Protein AF-A0A1W0A6G2-F1 (afdb_monomer_lite)

Sequence (309 aa):
MGSAVSMLRADIQAHTAVANLYPLYIEPNLYAARYFLETCEDGEGIKPSERDNANVLDKLSQLKEYEVSTEVELLGENEHTIQTLLRVVATYRAMIPAPEFDTKKKYLARFRRPEPFPEYYEPVAEYDILRCQISVLRITLRCLRIITIIKDVKEYIYNQSDCIGIFNRIVDENPLDEFIRKDVKAIFKNLYAGDQSIKRMETASINVTVELMNDYEDSAPVQLAAIKRLHFLICEIEDLTHAQNEILTNEAIQSIGRALKRFPETYFDIYAHACRLFVVLISPNRLKNDDEMGVPHDGIDVAKEKTHD

pLDDT: mean 81.49, std 15.41, range [33.72, 96.0]

Structure (mmCIF, N/CA/C/O backbone):
data_AF-A0A1W0A6G2-F1
#
_entry.id   AF-A0A1W0A6G2-F1
#
loop_
_atom_site.group_PDB
_atom_site.id
_atom_site.type_symbol
_atom_site.label_atom_id
_atom_site.label_alt_id
_atom_site.label_comp_id
_atom_site.label_asym_id
_atom_site.label_entity_id
_atom_site.label_seq_id
_atom_site.pdbx_PDB_ins_code
_atom_site.Cartn_x
_atom_site.Cartn_y
_atom_site.Cartn_z
_atom_site.occupancy
_atom_site.B_iso_or_equiv
_atom_site.auth_seq_id
_atom_site.auth_comp_id
_atom_site.auth_asym_id
_atom_site.auth_atom_id
_atom_site.pdbx_PDB_model_num
ATOM 1 N N . MET A 1 1 ? -21.197 -5.390 28.884 1.00 48.97 1 MET A N 1
ATOM 2 C CA . MET A 1 1 ? -20.335 -5.274 27.687 1.00 48.97 1 MET A CA 1
ATOM 3 C C . MET A 1 1 ? -20.866 -4.280 26.646 1.00 48.97 1 MET A C 1
ATOM 5 O O . MET A 1 1 ? -20.050 -3.582 26.068 1.00 48.97 1 MET A O 1
ATOM 9 N N . GLY A 1 2 ? -22.186 -4.103 26.461 1.00 59.28 2 GLY A N 1
ATOM 10 C CA . GLY A 1 2 ? -22.731 -3.174 25.447 1.00 59.28 2 GLY A CA 1
ATOM 11 C C . GLY A 1 2 ? -22.426 -1.671 25.611 1.00 59.28 2 GLY A C 1
ATOM 12 O O . GLY A 1 2 ? -22.461 -0.950 24.621 1.00 59.28 2 GLY A O 1
ATOM 13 N N . SER A 1 3 ? -22.087 -1.175 26.811 1.00 76.81 3 SER A N 1
ATOM 14 C CA . SER A 1 3 ? -21.793 0.258 26.998 1.00 76.81 3 SER A CA 1
ATOM 15 C C . SER A 1 3 ? -20.403 0.668 26.500 1.00 76.81 3 SER A C 1
ATOM 17 O O . SER A 1 3 ? -20.272 1.741 25.926 1.00 76.81 3 SER A O 1
ATOM 19 N N . ALA A 1 4 ? -19.376 -0.171 26.677 1.00 82.94 4 ALA A N 1
ATOM 20 C CA . ALA A 1 4 ? -18.007 0.140 26.255 1.00 82.94 4 ALA A CA 1
ATOM 21 C C . ALA A 1 4 ? -17.880 0.188 24.726 1.00 82.94 4 ALA A C 1
ATOM 23 O O . ALA A 1 4 ? -17.375 1.166 24.186 1.00 82.94 4 ALA A O 1
ATOM 24 N N . VAL A 1 5 ? -18.446 -0.811 24.041 1.00 87.25 5 VAL A N 1
ATOM 25 C CA . VAL A 1 5 ? -18.521 -0.869 22.571 1.00 87.25 5 VAL A CA 1
ATOM 26 C C . VAL A 1 5 ? -19.299 0.323 22.009 1.00 87.25 5 VAL A C 1
ATOM 28 O O . VAL A 1 5 ? -18.854 0.969 21.065 1.00 87.25 5 VAL A O 1
ATOM 31 N N . SER A 1 6 ? -20.440 0.669 22.619 1.00 87.88 6 SER A N 1
ATOM 32 C CA . SER A 1 6 ? -21.230 1.826 22.186 1.00 87.88 6 SER A CA 1
ATOM 33 C C . SER A 1 6 ? -20.487 3.151 22.371 1.00 87.88 6 SER A C 1
ATOM 35 O O . SER A 1 6 ? -20.635 4.034 21.530 1.00 87.88 6 SER A O 1
ATOM 37 N N . MET A 1 7 ? -19.718 3.307 23.454 1.00 89.12 7 MET A N 1
ATOM 38 C CA . MET A 1 7 ? -18.895 4.500 23.670 1.00 89.12 7 MET A CA 1
ATOM 39 C C . MET A 1 7 ? -17.769 4.584 22.643 1.00 89.12 7 MET A C 1
ATOM 41 O O . MET A 1 7 ? -17.605 5.629 22.029 1.00 89.12 7 MET A O 1
ATOM 45 N N . LEU A 1 8 ? -17.060 3.479 22.399 1.00 90.44 8 LEU A N 1
ATOM 46 C CA . LEU A 1 8 ? -15.985 3.442 21.411 1.00 90.44 8 LEU A CA 1
ATOM 47 C C . LEU A 1 8 ? -16.498 3.790 20.008 1.00 90.44 8 LEU A C 1
ATOM 49 O O . LEU A 1 8 ? -15.918 4.635 19.334 1.00 90.44 8 LEU A O 1
ATOM 53 N N . ARG A 1 9 ? -17.639 3.227 19.593 1.00 92.56 9 ARG A N 1
ATOM 54 C CA . ARG A 1 9 ? -18.265 3.571 18.308 1.00 92.56 9 ARG A CA 1
ATOM 55 C C . ARG A 1 9 ? -18.614 5.062 18.219 1.00 92.56 9 ARG A C 1
ATOM 57 O O . ARG A 1 9 ? -18.371 5.677 17.183 1.00 92.56 9 ARG A O 1
ATOM 64 N N . ALA A 1 10 ? -19.149 5.648 19.291 1.00 90.88 10 ALA A N 1
ATOM 65 C CA . ALA A 1 10 ? -19.459 7.077 19.340 1.00 90.88 10 ALA A CA 1
ATOM 66 C C . ALA A 1 10 ? -18.193 7.948 19.254 1.00 90.88 10 ALA A C 1
ATOM 68 O O . ALA A 1 10 ? -18.179 8.941 18.527 1.00 90.88 10 ALA A O 1
ATOM 69 N N . ASP A 1 11 ? -17.118 7.558 19.939 1.00 90.88 11 ASP A N 1
ATOM 70 C CA . ASP A 1 11 ? -15.846 8.277 19.904 1.00 90.88 11 ASP A CA 1
ATOM 71 C C . ASP A 1 11 ? -15.186 8.178 18.509 1.00 90.88 11 ASP A C 1
ATOM 73 O O . ASP A 1 11 ? -14.705 9.189 17.990 1.00 90.88 11 ASP A O 1
ATOM 77 N N . ILE A 1 12 ? -15.231 7.012 17.845 1.00 93.00 12 ILE A N 1
ATOM 78 C CA . ILE A 1 12 ? -14.773 6.838 16.450 1.00 93.00 12 ILE A CA 1
ATOM 79 C C . ILE A 1 12 ? -15.558 7.759 15.509 1.00 93.00 12 ILE A C 1
ATOM 81 O O . ILE A 1 12 ? -14.969 8.465 14.682 1.00 93.00 12 ILE A O 1
ATOM 85 N N . GLN A 1 13 ? -16.888 7.780 15.635 1.00 93.19 13 GLN A N 1
ATOM 86 C CA . GLN A 1 13 ? -17.755 8.641 14.829 1.00 93.19 13 GLN A CA 1
ATOM 87 C C . GLN A 1 13 ? -17.440 10.124 15.044 1.00 93.19 13 GLN A C 1
ATOM 89 O O . GLN A 1 13 ? -17.360 10.871 14.070 1.00 93.19 13 GLN A O 1
ATOM 94 N N . ALA A 1 14 ? -17.199 10.547 16.286 1.00 90.81 14 ALA A N 1
ATOM 95 C CA . ALA A 1 14 ? -16.864 11.931 16.602 1.00 90.81 14 ALA A CA 1
ATOM 96 C C . ALA A 1 14 ? -15.531 12.364 15.965 1.00 90.81 14 ALA A C 1
ATOM 98 O O . ALA A 1 14 ? -15.476 13.408 15.316 1.00 90.81 14 ALA A O 1
ATOM 99 N N . HIS A 1 15 ? -14.472 11.554 16.085 1.00 91.56 15 HIS A N 1
ATOM 100 C CA . HIS A 1 15 ? -13.172 11.866 15.472 1.00 91.56 15 HIS A CA 1
ATOM 101 C C . HIS A 1 15 ? -13.261 11.904 13.944 1.00 91.56 15 HIS A C 1
ATOM 103 O O . HIS A 1 15 ? -12.695 12.788 13.302 1.00 91.56 15 HIS A O 1
ATOM 109 N N . THR A 1 16 ? -14.034 10.984 13.367 1.00 93.19 16 THR A N 1
ATOM 110 C CA . THR A 1 16 ? -14.299 10.946 11.925 1.00 93.19 16 THR A CA 1
ATOM 111 C C . THR A 1 16 ? -15.034 12.208 11.464 1.00 93.19 16 THR A C 1
ATOM 113 O O . THR A 1 16 ? -14.644 12.829 10.476 1.00 93.19 16 THR A O 1
ATOM 116 N N . ALA A 1 17 ? -16.065 12.634 12.199 1.00 91.94 17 ALA A N 1
ATOM 117 C CA . ALA A 1 17 ? -16.827 13.838 11.886 1.00 91.94 17 ALA A CA 1
ATOM 118 C C . ALA A 1 17 ? -15.953 15.101 11.929 1.00 91.94 17 ALA A C 1
ATOM 120 O O . ALA A 1 17 ? -16.024 15.922 11.017 1.00 91.94 17 ALA A O 1
ATOM 121 N N . VAL A 1 18 ? -15.091 15.231 12.941 1.00 87.81 18 VAL A N 1
ATOM 122 C CA . VAL A 1 18 ? -14.180 16.377 13.082 1.00 87.81 18 VAL A CA 1
ATOM 123 C C . VAL A 1 18 ? -13.162 16.429 11.938 1.00 87.81 18 VAL A C 1
ATOM 125 O O . VAL A 1 18 ? -13.005 17.477 11.314 1.00 87.81 18 VAL A O 1
ATOM 128 N N . ALA A 1 19 ? -12.531 15.305 11.587 1.00 90.25 19 ALA A N 1
ATOM 129 C CA . ALA A 1 19 ? -11.605 15.253 10.453 1.00 90.25 19 ALA A CA 1
ATOM 130 C C . ALA A 1 19 ? -12.297 15.566 9.112 1.00 90.25 19 ALA A C 1
ATOM 132 O O . ALA A 1 19 ? -11.713 16.216 8.246 1.00 90.25 19 ALA A O 1
ATOM 133 N N . ASN A 1 20 ? -13.548 15.129 8.939 1.00 90.75 20 ASN A N 1
ATOM 134 C CA . ASN A 1 20 ? -14.351 15.421 7.749 1.00 90.75 20 ASN A CA 1
ATOM 135 C C . ASN A 1 20 ? -14.785 16.885 7.655 1.00 90.75 20 ASN A C 1
ATOM 137 O O . ASN A 1 20 ? -14.871 17.412 6.549 1.00 90.75 20 ASN A O 1
ATOM 141 N N . LEU A 1 21 ? -15.051 17.536 8.789 1.00 89.88 21 LEU A N 1
ATOM 142 C CA . LEU A 1 21 ? -15.428 18.948 8.828 1.00 89.88 21 LEU A CA 1
ATOM 143 C C . LEU A 1 21 ? -14.242 19.865 8.491 1.00 89.88 21 LEU A C 1
ATOM 145 O O . LEU A 1 21 ? -14.432 20.922 7.892 1.00 89.88 21 LEU A O 1
ATOM 149 N N . TYR A 1 22 ? -13.020 19.436 8.821 1.00 87.31 22 TYR A N 1
ATOM 150 C CA . TYR A 1 22 ? -11.794 20.215 8.639 1.00 87.31 22 TYR A CA 1
ATOM 151 C C . TYR A 1 22 ? -10.734 19.465 7.809 1.00 87.31 22 TYR A C 1
ATOM 153 O O . TYR A 1 22 ? -9.619 19.226 8.280 1.00 87.31 22 TYR A O 1
ATOM 161 N N . PRO A 1 23 ? -11.028 19.115 6.543 1.00 86.06 23 PRO A N 1
ATOM 162 C CA . PRO A 1 23 ? -10.190 18.212 5.752 1.00 86.06 23 PRO A CA 1
ATOM 163 C C . PRO A 1 23 ? -8.838 18.812 5.338 1.00 86.06 23 PRO A C 1
ATOM 165 O O . PRO A 1 23 ? -7.946 18.065 4.947 1.00 86.06 23 PRO A O 1
ATOM 168 N N . LEU A 1 24 ? -8.685 20.139 5.411 1.00 84.62 24 LEU A N 1
ATOM 169 C CA . LEU A 1 24 ? -7.468 20.863 5.023 1.00 84.62 24 LEU A CA 1
ATOM 170 C C . LEU A 1 24 ? -6.562 21.224 6.211 1.00 84.62 24 LEU A C 1
ATOM 172 O O . LEU A 1 24 ? -5.438 21.673 6.000 1.00 84.62 24 LEU A O 1
ATOM 176 N N . TYR A 1 25 ? -7.032 21.039 7.446 1.00 83.56 25 TYR A N 1
ATOM 177 C CA . TYR A 1 25 ? -6.277 21.378 8.653 1.00 83.56 25 TYR A CA 1
ATOM 178 C C . TYR A 1 25 ? -5.478 20.172 9.144 1.00 83.56 25 TYR A C 1
ATOM 180 O O . TYR A 1 25 ? -5.970 19.044 9.133 1.00 83.56 25 TYR A O 1
ATOM 188 N N . ILE A 1 26 ? -4.241 20.392 9.585 1.00 84.62 26 ILE A N 1
ATOM 189 C CA . ILE A 1 26 ? -3.352 19.303 10.013 1.00 84.62 26 ILE A CA 1
ATOM 190 C C . ILE A 1 26 ? -3.791 18.755 11.367 1.00 84.62 26 ILE A C 1
ATOM 192 O O . ILE A 1 26 ? -3.782 17.543 11.562 1.00 84.62 26 ILE A O 1
ATOM 196 N N . GLU A 1 27 ? -4.212 19.624 12.282 1.00 84.69 27 GLU A N 1
ATOM 197 C CA . GLU A 1 27 ? -4.558 19.282 13.658 1.00 84.69 27 GLU A CA 1
ATOM 198 C C . GLU A 1 27 ? -5.700 18.257 13.694 1.00 84.69 27 GLU A C 1
ATOM 200 O O . GLU A 1 27 ? -5.478 17.159 14.205 1.00 84.69 27 GLU A O 1
ATOM 205 N N . PRO A 1 28 ? -6.884 18.508 13.099 1.00 85.75 28 PRO A N 1
ATOM 206 C CA . PRO A 1 28 ? -8.012 17.578 13.180 1.00 85.75 28 PRO A CA 1
ATOM 207 C C . PRO A 1 28 ? -7.685 16.204 12.585 1.00 85.75 28 PRO A C 1
ATOM 209 O O . PRO A 1 28 ? -8.058 15.175 13.150 1.00 85.75 28 PRO A O 1
ATOM 212 N N . ASN A 1 29 ? -6.932 16.180 11.480 1.00 88.75 29 ASN A N 1
ATOM 213 C CA . ASN A 1 29 ? -6.493 14.940 10.845 1.00 88.75 29 ASN A CA 1
ATOM 214 C C . ASN A 1 29 ? -5.434 14.206 11.686 1.00 88.75 29 ASN A C 1
ATOM 216 O O . ASN A 1 29 ? -5.501 12.984 11.798 1.00 88.75 29 ASN A O 1
ATOM 220 N N . LEU A 1 30 ? -4.507 14.922 12.332 1.00 85.94 30 LEU A N 1
ATOM 221 C CA . LEU A 1 30 ? -3.520 14.346 13.249 1.00 85.94 30 LEU A CA 1
ATOM 222 C C . LEU A 1 30 ? -4.174 13.720 14.476 1.00 85.94 30 LEU A C 1
ATOM 224 O O . LEU A 1 30 ? -3.856 12.581 14.818 1.00 85.94 30 LEU A O 1
ATOM 228 N N . TYR A 1 31 ? -5.104 14.429 15.115 1.00 84.00 31 TYR A N 1
ATOM 229 C CA . TYR A 1 31 ? -5.820 13.917 16.279 1.00 84.00 31 TYR A CA 1
ATOM 230 C C . TYR A 1 31 ? -6.674 12.696 15.931 1.00 84.00 31 TYR A C 1
ATOM 232 O O . TYR A 1 31 ? -6.618 11.697 16.648 1.00 84.00 31 TYR A O 1
ATOM 240 N N . ALA A 1 32 ? -7.403 12.733 14.811 1.00 89.88 32 ALA A N 1
ATOM 241 C CA . ALA A 1 32 ? -8.211 11.602 14.363 1.00 89.88 32 ALA A CA 1
ATOM 242 C C . ALA A 1 32 ? -7.351 10.386 13.985 1.00 89.88 32 ALA A C 1
ATOM 244 O O . ALA A 1 32 ? -7.563 9.303 14.527 1.00 89.88 32 ALA A O 1
ATOM 245 N N . ALA A 1 33 ? -6.342 10.557 13.121 1.00 90.56 33 ALA A N 1
ATOM 246 C CA . ALA A 1 33 ? -5.463 9.465 12.696 1.00 90.56 33 ALA A CA 1
ATOM 247 C C . ALA A 1 33 ? -4.757 8.808 13.888 1.00 90.56 33 ALA A C 1
ATOM 249 O O . ALA A 1 33 ? -4.674 7.583 13.968 1.00 90.56 33 ALA A O 1
ATOM 250 N N . ARG A 1 34 ? -4.298 9.618 14.849 1.00 86.62 34 ARG A N 1
ATOM 251 C CA . ARG A 1 34 ? -3.709 9.116 16.086 1.00 86.62 34 ARG A CA 1
ATOM 252 C C . ARG A 1 34 ? -4.715 8.316 16.904 1.00 86.62 34 ARG A C 1
ATOM 254 O O . ARG A 1 34 ? -4.380 7.221 17.335 1.00 86.62 34 ARG A O 1
ATOM 261 N N . TYR A 1 35 ? -5.911 8.855 17.135 1.00 90.00 35 TYR A N 1
ATOM 262 C CA . TYR A 1 35 ? -6.940 8.166 17.908 1.00 90.00 35 TYR A CA 1
ATOM 263 C C . TYR A 1 35 ? -7.275 6.798 17.298 1.00 90.00 35 TYR A C 1
ATOM 265 O O . TYR A 1 35 ? -7.346 5.803 18.021 1.00 90.00 35 TYR A O 1
ATOM 273 N N . PHE A 1 36 ? -7.415 6.730 15.970 1.00 93.38 36 PHE A N 1
ATOM 274 C CA . PHE A 1 36 ? -7.658 5.475 15.259 1.00 93.38 36 PHE A CA 1
ATOM 275 C C . PHE A 1 36 ? -6.492 4.498 15.420 1.00 93.38 36 PHE A C 1
ATOM 277 O O . PHE A 1 36 ? -6.715 3.354 15.805 1.00 93.38 36 PHE A O 1
ATOM 284 N N . LEU A 1 37 ? -5.249 4.950 15.220 1.00 90.94 37 LEU A N 1
ATOM 285 C CA . LEU A 1 37 ? -4.087 4.082 15.397 1.00 90.94 37 LEU A CA 1
ATOM 286 C C . LEU A 1 37 ? -3.950 3.583 16.841 1.00 90.94 37 LEU A C 1
ATOM 288 O O . LEU A 1 37 ? -3.719 2.400 17.043 1.00 90.94 37 LEU A O 1
ATOM 292 N N . GLU A 1 38 ? -4.108 4.452 17.840 1.00 88.38 38 GLU A N 1
ATOM 293 C CA . GLU A 1 38 ? -4.048 4.054 19.251 1.00 88.38 38 GLU A CA 1
ATOM 294 C C . GLU A 1 38 ? -5.140 3.048 19.604 1.00 88.38 38 GLU A C 1
ATOM 296 O O . GLU A 1 38 ? -4.896 2.136 20.382 1.00 88.38 38 GLU A O 1
ATOM 301 N N . THR A 1 39 ? -6.328 3.193 19.019 1.00 91.25 39 THR A N 1
ATOM 302 C CA . THR A 1 39 ? -7.421 2.230 19.184 1.00 91.25 39 THR A CA 1
ATOM 303 C C . THR A 1 39 ? -7.051 0.874 18.578 1.00 91.25 39 THR A C 1
ATOM 305 O O . THR A 1 39 ? -7.242 -0.145 19.236 1.00 91.25 39 THR A O 1
ATOM 308 N N . CYS A 1 40 ? -6.453 0.856 17.381 1.00 91.19 40 CYS A N 1
ATOM 309 C CA . CYS A 1 40 ? -5.933 -0.371 16.778 1.00 91.19 40 CYS A CA 1
ATOM 310 C C . CYS A 1 40 ? -4.830 -1.015 17.631 1.00 91.19 40 CYS A C 1
ATOM 312 O O . CYS A 1 40 ? -4.871 -2.205 17.914 1.00 91.19 40 CYS A O 1
ATOM 314 N N . GLU A 1 41 ? -3.829 -0.237 18.037 1.00 88.50 41 GLU A N 1
ATOM 315 C CA . GLU A 1 41 ? -2.685 -0.728 18.805 1.00 88.50 41 GLU A CA 1
ATOM 316 C C . GLU A 1 41 ? -3.089 -1.233 20.192 1.00 88.50 41 GLU A C 1
ATOM 318 O O . GLU A 1 41 ? -2.633 -2.302 20.589 1.00 88.50 41 GLU A O 1
ATOM 323 N N . ASP A 1 42 ? -3.956 -0.509 20.910 1.00 88.12 42 ASP A N 1
ATOM 324 C CA . ASP A 1 42 ? -4.486 -0.941 22.208 1.00 88.12 42 ASP A CA 1
ATOM 325 C C . ASP A 1 42 ? -5.249 -2.273 22.056 1.00 88.12 42 ASP A C 1
ATOM 327 O O . ASP A 1 42 ? -5.051 -3.179 22.869 1.00 88.12 42 ASP A O 1
ATOM 331 N N . GLY A 1 43 ? -6.078 -2.404 21.009 1.00 86.75 43 GLY A N 1
ATOM 332 C CA . GLY A 1 43 ? -6.832 -3.625 20.702 1.00 86.75 43 GLY A CA 1
ATOM 333 C C . GLY A 1 43 ? -5.9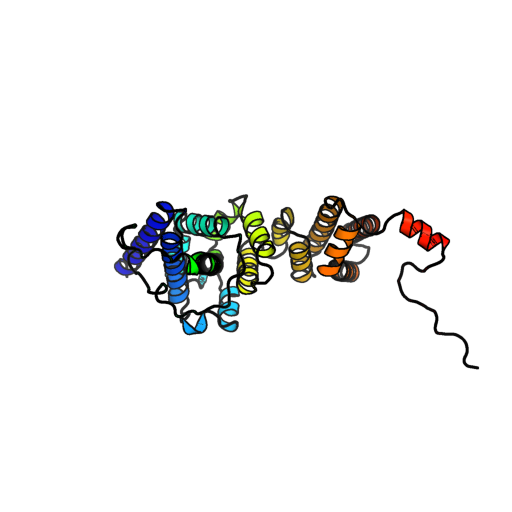33 -4.831 20.416 1.00 86.75 43 GLY A C 1
ATOM 334 O O . GLY A 1 43 ? -6.161 -5.919 20.942 1.00 86.75 43 GLY A O 1
ATOM 335 N N . GLU A 1 44 ? -4.844 -4.617 19.675 1.00 89.50 44 GLU A N 1
ATOM 336 C CA . GLU A 1 44 ? -3.840 -5.647 19.365 1.00 89.50 44 GLU A CA 1
ATOM 337 C C . GLU A 1 44 ? -2.777 -5.828 20.474 1.00 89.50 44 GLU A C 1
ATOM 339 O O . GLU A 1 44 ? -1.827 -6.602 20.329 1.00 89.50 44 GLU A O 1
ATOM 344 N N . GLY A 1 45 ? -2.911 -5.122 21.604 1.00 85.31 45 GLY A N 1
ATOM 345 C CA . GLY A 1 45 ? -2.015 -5.237 22.757 1.00 85.31 45 GLY A CA 1
ATOM 346 C C . GLY A 1 45 ? -0.612 -4.651 22.552 1.00 85.31 45 GLY A C 1
ATOM 347 O O . GLY A 1 45 ? 0.323 -5.037 23.260 1.00 85.31 45 GLY A O 1
ATOM 348 N N . ILE A 1 46 ? -0.450 -3.724 21.607 1.00 84.56 46 ILE A N 1
ATOM 349 C CA . ILE A 1 46 ? 0.816 -3.069 21.266 1.00 84.56 46 ILE A CA 1
ATOM 350 C C . ILE A 1 46 ? 1.061 -1.893 22.204 1.00 84.56 46 ILE A C 1
ATOM 352 O O . ILE A 1 46 ? 0.302 -0.925 22.249 1.00 84.56 46 ILE A O 1
ATOM 356 N N . LYS A 1 47 ? 2.175 -1.930 22.938 1.00 80.62 47 LYS A N 1
ATOM 357 C CA . LYS A 1 47 ? 2.532 -0.828 23.836 1.00 80.62 47 LYS A CA 1
ATOM 358 C C . LYS A 1 47 ? 3.183 0.326 23.067 1.00 80.62 47 LYS A C 1
ATOM 360 O O . LYS A 1 47 ? 3.893 0.091 22.091 1.00 80.62 47 LYS A O 1
ATOM 365 N N . PRO A 1 48 ? 3.103 1.573 23.572 1.00 74.56 48 PRO A N 1
ATOM 366 C CA . PRO A 1 48 ? 3.779 2.717 22.953 1.00 74.56 48 PRO A CA 1
ATOM 367 C C . PRO A 1 48 ? 5.289 2.530 22.736 1.00 74.56 48 PRO A C 1
ATOM 369 O O . PRO A 1 48 ? 5.836 3.033 21.761 1.00 74.56 48 PRO A O 1
ATOM 372 N N . SER A 1 49 ? 5.967 1.786 23.616 1.00 75.75 49 SER A N 1
ATOM 373 C CA . SER A 1 49 ? 7.397 1.460 23.495 1.00 75.75 49 SER A CA 1
ATOM 374 C C . SER A 1 49 ? 7.718 0.434 22.403 1.00 75.75 49 SER A C 1
ATOM 376 O O . SER A 1 49 ? 8.884 0.210 22.101 1.00 75.75 49 SER A O 1
ATOM 378 N N . GLU A 1 50 ? 6.704 -0.231 21.856 1.00 77.00 50 GLU A N 1
ATOM 379 C CA . GLU A 1 50 ? 6.827 -1.339 20.907 1.00 77.00 50 GLU A CA 1
ATOM 380 C C . GLU A 1 50 ? 6.425 -0.944 19.479 1.00 77.00 50 GLU A C 1
ATOM 382 O O . GLU A 1 50 ? 6.579 -1.746 18.563 1.00 77.00 50 GLU A O 1
ATOM 387 N N . ARG A 1 51 ? 5.965 0.297 19.272 1.00 72.62 51 ARG A N 1
ATOM 388 C CA . ARG A 1 51 ? 5.451 0.803 17.986 1.00 72.62 51 ARG A CA 1
ATOM 389 C C . ARG A 1 51 ? 6.443 0.699 16.830 1.00 72.62 51 ARG A C 1
ATOM 391 O O . ARG A 1 51 ? 6.050 0.384 15.713 1.00 72.62 51 ARG A O 1
ATOM 398 N N . ASP A 1 52 ? 7.725 0.906 17.118 1.00 69.75 52 ASP A N 1
ATOM 399 C CA . ASP A 1 52 ? 8.805 0.827 16.127 1.00 69.75 52 ASP A CA 1
ATOM 400 C C . ASP A 1 52 ? 9.568 -0.511 16.193 1.00 69.75 52 ASP A C 1
ATOM 402 O O . ASP A 1 52 ? 10.604 -0.688 15.552 1.00 69.75 52 ASP A O 1
ATOM 406 N N . ASN A 1 53 ? 9.081 -1.481 16.978 1.00 77.00 53 ASN A N 1
ATOM 407 C CA . ASN A 1 53 ? 9.725 -2.782 17.115 1.00 77.00 53 ASN A CA 1
ATOM 408 C C . ASN A 1 53 ? 9.416 -3.665 15.900 1.00 77.00 53 ASN A C 1
ATOM 410 O O . ASN A 1 53 ? 8.291 -4.140 15.742 1.00 77.00 53 ASN A O 1
ATOM 414 N N . ALA A 1 54 ? 10.436 -3.956 15.088 1.00 74.88 54 ALA A N 1
ATOM 415 C CA . ALA A 1 54 ? 10.312 -4.780 13.884 1.00 74.88 54 ALA A CA 1
ATOM 416 C C . ALA A 1 54 ? 9.583 -6.115 14.127 1.00 74.88 54 ALA A C 1
ATOM 418 O O . ALA A 1 54 ? 8.716 -6.482 13.341 1.00 74.88 54 ALA A O 1
ATOM 419 N N . ASN A 1 55 ? 9.835 -6.789 15.256 1.00 78.81 55 ASN A N 1
ATOM 420 C CA . ASN A 1 55 ? 9.187 -8.066 15.569 1.00 78.81 55 ASN 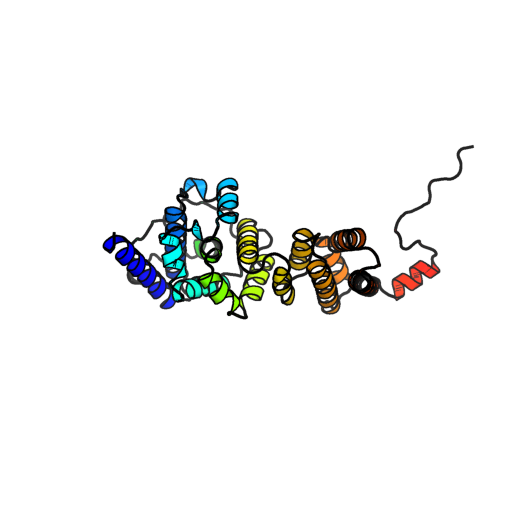A CA 1
ATOM 421 C C . ASN A 1 55 ? 7.677 -7.919 15.808 1.00 78.81 55 ASN A C 1
ATOM 423 O O . ASN A 1 55 ? 6.912 -8.831 15.505 1.00 78.81 55 ASN A O 1
ATOM 427 N N . VAL A 1 56 ? 7.237 -6.799 16.387 1.00 79.75 56 VAL A N 1
ATOM 428 C CA . VAL A 1 56 ? 5.808 -6.525 16.610 1.00 79.75 56 VAL A CA 1
ATOM 429 C C . VAL A 1 56 ? 5.131 -6.188 15.289 1.00 79.75 56 VAL A C 1
ATOM 431 O O . VAL A 1 56 ? 4.053 -6.702 14.998 1.00 79.75 56 VAL A O 1
ATOM 434 N N . LEU A 1 57 ? 5.802 -5.411 14.440 1.00 73.06 57 LEU A N 1
ATOM 435 C CA . LEU A 1 57 ? 5.302 -5.106 13.105 1.00 73.06 57 LEU A CA 1
ATOM 436 C C . LEU A 1 57 ? 5.210 -6.366 12.233 1.00 73.06 57 LEU A C 1
ATOM 438 O O . LEU A 1 57 ? 4.228 -6.546 11.518 1.00 73.06 57 LEU A O 1
ATOM 442 N N . ASP A 1 58 ? 6.178 -7.273 12.315 1.00 76.38 58 ASP A N 1
ATOM 443 C CA . ASP A 1 58 ? 6.129 -8.539 11.581 1.00 76.38 58 ASP A CA 1
ATOM 444 C C . ASP A 1 58 ? 4.979 -9.434 12.046 1.00 76.38 58 ASP A C 1
ATOM 446 O O . ASP A 1 58 ? 4.329 -10.064 11.212 1.00 76.38 58 ASP A O 1
ATOM 450 N N . LYS A 1 59 ? 4.657 -9.434 13.346 1.00 79.38 59 LYS A N 1
ATOM 451 C CA . LYS A 1 59 ? 3.462 -10.115 13.867 1.00 79.38 59 LYS A CA 1
ATOM 452 C C . LYS A 1 59 ? 2.173 -9.514 13.314 1.00 79.38 59 LYS A C 1
ATOM 454 O O . LYS A 1 59 ? 1.309 -10.269 12.882 1.00 79.38 59 LYS A O 1
ATOM 459 N N . LEU A 1 60 ? 2.066 -8.183 13.243 1.00 75.88 60 LEU A N 1
ATOM 460 C CA . LEU A 1 60 ? 0.914 -7.521 12.616 1.00 75.88 60 LEU A CA 1
ATOM 461 C C . LEU A 1 60 ? 0.718 -7.959 11.155 1.00 75.88 60 LEU A C 1
ATOM 463 O O . LEU A 1 60 ? -0.410 -8.103 10.706 1.00 75.88 60 LEU A O 1
ATOM 467 N N . SER A 1 61 ? 1.800 -8.212 10.409 1.00 70.88 61 SER A N 1
ATOM 468 C CA . SER A 1 61 ? 1.718 -8.727 9.027 1.00 70.88 61 SER A CA 1
ATOM 469 C C . SER A 1 61 ? 1.197 -10.161 8.915 1.00 70.88 61 SER A C 1
ATOM 471 O O . SER A 1 61 ? 0.947 -10.627 7.803 1.00 70.88 61 SER A O 1
ATOM 473 N N . GLN A 1 62 ? 1.150 -10.894 10.026 1.00 78.00 62 GLN A N 1
ATOM 474 C CA . GLN A 1 62 ? 0.753 -12.301 10.086 1.00 78.00 62 GLN A CA 1
ATOM 475 C C . GLN A 1 62 ? -0.642 -12.492 10.684 1.00 78.00 62 GLN A C 1
ATOM 477 O O . GLN A 1 62 ? -1.161 -13.607 10.617 1.00 78.00 62 GLN A O 1
ATOM 482 N N . LEU A 1 63 ? -1.232 -11.431 11.244 1.00 80.50 63 LEU A N 1
ATOM 483 C CA . LEU A 1 63 ? -2.580 -11.453 11.794 1.00 80.50 63 LEU A CA 1
ATOM 484 C C . LEU A 1 63 ? -3.581 -11.897 10.732 1.00 80.50 63 LEU A C 1
ATOM 486 O O . LEU A 1 63 ? -3.615 -11.381 9.609 1.00 80.50 63 LEU A O 1
ATOM 490 N N . LYS A 1 64 ? -4.411 -12.864 11.108 1.00 82.75 64 LYS A N 1
ATOM 491 C CA . LYS A 1 64 ? -5.529 -13.310 10.283 1.00 82.75 64 LYS A CA 1
ATOM 492 C C . LYS A 1 64 ? -6.790 -12.565 10.677 1.00 82.75 64 LYS A C 1
ATOM 494 O O . LYS A 1 64 ? -6.932 -12.091 11.793 1.00 82.75 64 LYS A O 1
ATOM 499 N N . GLU A 1 65 ? -7.742 -12.527 9.757 1.00 81.19 65 GLU A N 1
ATOM 500 C CA . GLU A 1 65 ? -8.993 -11.788 9.931 1.00 81.19 65 GLU A CA 1
ATOM 501 C C . GLU A 1 65 ? -9.772 -12.162 11.200 1.00 81.19 65 GLU A C 1
ATOM 503 O O . GLU A 1 65 ? -10.266 -11.280 11.884 1.00 81.19 65 GLU A O 1
ATOM 508 N N . TYR A 1 66 ? -9.821 -13.445 11.569 1.00 83.19 66 TYR A N 1
ATOM 509 C CA . TYR A 1 66 ? -10.527 -13.903 12.775 1.00 83.19 66 TYR A CA 1
ATOM 510 C C . TYR A 1 66 ? -9.772 -13.626 14.091 1.00 83.19 66 TYR A C 1
ATOM 512 O O . TYR A 1 66 ? -10.265 -13.974 15.162 1.00 83.19 66 TYR A O 1
ATOM 520 N N . GLU A 1 67 ? -8.552 -13.089 14.015 1.00 85.62 67 GLU A N 1
ATOM 521 C CA . GLU A 1 67 ? -7.685 -12.783 15.164 1.00 85.62 67 GLU A CA 1
ATOM 522 C C . GLU A 1 67 ? -7.712 -11.289 15.509 1.00 85.62 67 GLU A C 1
ATOM 524 O O . GLU A 1 67 ? -7.098 -10.886 16.493 1.00 85.62 67 GLU A O 1
ATOM 529 N N . VAL A 1 68 ? -8.421 -10.487 14.709 1.00 89.69 68 VAL A N 1
ATOM 530 C CA . VAL A 1 68 ? -8.517 -9.036 14.855 1.00 89.69 68 VAL A CA 1
ATOM 531 C C . VAL A 1 68 ? -9.380 -8.681 16.068 1.00 89.69 68 VAL A C 1
ATOM 533 O O . VAL A 1 68 ? -10.440 -9.263 16.298 1.00 89.69 68 VAL A O 1
ATOM 536 N N . SER A 1 69 ? -8.919 -7.719 16.864 1.00 92.88 69 SER A N 1
ATOM 537 C CA . SER A 1 69 ? -9.647 -7.216 18.032 1.00 92.88 69 SER A CA 1
ATOM 538 C C . SER A 1 69 ? -10.938 -6.470 17.663 1.00 92.88 69 SER A C 1
ATOM 540 O O . SER A 1 69 ? -11.056 -5.858 16.600 1.00 92.88 69 SER A O 1
ATOM 542 N N . THR A 1 70 ? -11.905 -6.446 18.588 1.00 92.88 70 THR A N 1
ATOM 543 C CA . THR A 1 70 ? -13.169 -5.706 18.416 1.00 92.88 70 THR A CA 1
ATOM 544 C C . THR A 1 70 ? -12.933 -4.212 18.171 1.00 92.88 70 THR A C 1
ATOM 546 O O . THR A 1 70 ? -13.682 -3.574 17.438 1.00 92.88 70 THR A O 1
ATOM 549 N N . GLU A 1 71 ? -11.893 -3.629 18.762 1.00 94.06 71 GLU A N 1
ATOM 550 C CA . GLU A 1 71 ? -11.481 -2.244 18.542 1.00 94.06 71 GLU A CA 1
ATOM 551 C C . GLU A 1 71 ? -11.158 -1.961 17.067 1.00 94.06 71 GLU A C 1
ATOM 553 O O . GLU A 1 71 ? -11.617 -0.959 16.511 1.00 94.06 71 GLU A O 1
ATOM 558 N N . VAL A 1 72 ? -10.399 -2.855 16.430 1.00 93.81 72 VAL A N 1
ATOM 559 C CA . VAL A 1 72 ? -10.029 -2.754 15.014 1.00 93.81 72 VAL A CA 1
ATOM 560 C C . VAL A 1 72 ? -11.239 -3.038 14.118 1.00 93.81 72 VAL A C 1
ATOM 562 O O . VAL A 1 72 ? -11.446 -2.314 13.142 1.00 93.81 72 VAL A O 1
ATOM 565 N N . GLU A 1 73 ? -12.075 -4.023 14.466 1.00 94.19 73 GLU A N 1
ATOM 566 C CA . GLU A 1 73 ? -13.334 -4.304 13.758 1.00 94.19 73 GLU A CA 1
ATOM 567 C C . GLU A 1 73 ? -14.244 -3.070 13.724 1.00 94.19 73 GLU A C 1
ATOM 569 O O . GLU A 1 73 ? -14.685 -2.657 12.654 1.00 94.19 73 GLU A O 1
ATOM 574 N N . LEU A 1 74 ? -14.455 -2.406 14.865 1.00 94.62 74 LEU A N 1
ATOM 575 C CA . LEU A 1 74 ? -15.299 -1.208 14.959 1.00 94.62 74 LEU A CA 1
ATOM 576 C C . LEU A 1 74 ? -14.776 -0.027 14.128 1.00 94.62 74 LEU A C 1
ATOM 578 O O . LEU A 1 74 ? -15.574 0.792 13.665 1.00 94.62 74 LEU A O 1
ATOM 582 N N . LEU A 1 75 ? -13.456 0.086 13.943 1.00 94.12 75 LEU A N 1
ATOM 583 C CA . LEU A 1 75 ? -12.871 1.064 13.021 1.00 94.12 75 LEU A CA 1
ATOM 584 C C . LEU A 1 75 ? -13.131 0.682 11.561 1.00 94.12 75 LEU A C 1
ATOM 586 O O . LEU A 1 75 ? -13.467 1.555 10.760 1.00 94.12 75 LEU A O 1
ATOM 590 N N . GLY A 1 76 ? -12.994 -0.602 11.224 1.00 92.56 76 GLY A N 1
ATOM 591 C CA . GLY A 1 76 ? -13.257 -1.129 9.884 1.00 92.56 76 GLY A CA 1
ATOM 592 C C . GLY A 1 76 ? -14.734 -1.085 9.476 1.00 92.56 76 GLY A C 1
ATOM 593 O O . GLY A 1 76 ? -15.025 -0.874 8.304 1.00 92.56 76 GLY A O 1
ATOM 594 N N . GLU A 1 77 ? -15.665 -1.203 10.427 1.00 93.12 77 GLU A N 1
ATOM 595 C CA . GLU A 1 77 ? -17.114 -1.073 10.197 1.00 93.12 77 GLU A CA 1
ATOM 596 C C . GLU A 1 77 ? -17.530 0.340 9.746 1.00 93.12 77 GLU A C 1
ATOM 598 O O . GLU A 1 77 ? -18.593 0.525 9.151 1.00 93.12 77 GLU A O 1
ATOM 603 N N . ASN A 1 78 ? -16.732 1.365 10.057 1.00 93.25 78 ASN A N 1
ATOM 604 C CA . ASN A 1 78 ? -17.069 2.749 9.754 1.00 93.25 78 ASN A CA 1
ATOM 605 C C . ASN A 1 78 ? -16.440 3.195 8.425 1.00 93.25 78 ASN A C 1
ATOM 607 O O . ASN A 1 78 ? -15.303 3.668 8.380 1.00 93.25 78 ASN A O 1
ATOM 611 N N . GLU A 1 79 ? -17.211 3.130 7.337 1.00 93.81 79 GLU A N 1
ATOM 612 C CA . GLU A 1 79 ? -16.754 3.547 6.001 1.00 93.81 79 GLU A CA 1
ATOM 613 C C . GLU A 1 79 ? -16.197 4.979 5.970 1.00 93.81 79 GLU A C 1
ATOM 615 O O . GLU A 1 79 ? -15.208 5.253 5.286 1.00 93.81 79 GLU A O 1
ATOM 620 N N . HIS A 1 80 ? -16.772 5.906 6.744 1.00 94.50 80 HIS A N 1
ATOM 621 C CA . HIS A 1 80 ? -16.279 7.283 6.808 1.00 94.50 80 HIS A CA 1
ATOM 622 C C . HIS A 1 80 ? -14.897 7.383 7.461 1.00 94.50 80 HIS A C 1
ATOM 624 O O . HIS A 1 80 ? -14.126 8.288 7.126 1.00 94.50 80 HIS A O 1
ATOM 630 N N . THR A 1 81 ? -14.560 6.465 8.370 1.00 95.00 81 THR A N 1
ATOM 631 C CA . THR A 1 81 ? -13.209 6.342 8.923 1.00 95.00 81 THR A CA 1
ATOM 632 C C . THR A 1 81 ? -12.239 5.908 7.825 1.00 95.00 81 THR A C 1
ATOM 634 O O . THR A 1 81 ? -11.217 6.567 7.635 1.00 95.00 81 THR A O 1
ATOM 637 N N . ILE A 1 82 ? -12.589 4.897 7.022 1.00 95.19 82 ILE A N 1
ATOM 638 C CA . ILE A 1 82 ? -11.764 4.452 5.884 1.00 95.19 82 ILE A CA 1
ATOM 639 C C . ILE A 1 82 ? -11.572 5.597 4.877 1.00 95.19 82 ILE A C 1
ATOM 641 O O . ILE A 1 82 ? -10.443 5.903 4.496 1.00 95.19 82 ILE A O 1
ATOM 645 N N . GLN A 1 83 ? -12.650 6.291 4.498 1.00 94.00 83 GLN A N 1
ATOM 646 C CA . GLN A 1 83 ? -12.601 7.460 3.609 1.00 94.00 83 GLN A CA 1
ATOM 647 C C . GLN A 1 83 ? -11.699 8.568 4.160 1.00 94.00 83 GLN A C 1
ATOM 649 O O . GLN A 1 83 ? -10.919 9.160 3.414 1.00 94.00 83 GLN A O 1
ATOM 654 N N . THR A 1 84 ? -11.784 8.838 5.466 1.00 94.25 84 THR A N 1
ATOM 655 C CA . THR A 1 84 ? -10.930 9.819 6.146 1.00 94.25 84 THR A CA 1
ATOM 656 C C . THR A 1 84 ? -9.464 9.431 6.025 1.00 94.25 84 THR A C 1
ATOM 658 O O . THR A 1 84 ? -8.661 10.252 5.592 1.00 94.25 84 THR A O 1
ATOM 661 N N . LEU A 1 85 ? -9.114 8.180 6.340 1.00 95.00 85 LEU A N 1
ATOM 662 C CA . LEU A 1 85 ? -7.738 7.691 6.253 1.00 95.00 85 LEU A CA 1
ATOM 663 C C . LEU A 1 85 ? -7.205 7.778 4.813 1.00 95.00 85 LEU A C 1
ATOM 665 O O . LEU A 1 85 ? -6.118 8.305 4.591 1.00 95.00 85 LEU A O 1
ATOM 669 N N . LEU A 1 86 ? -7.984 7.338 3.820 1.00 94.00 86 LEU A N 1
ATOM 670 C CA . LEU A 1 86 ? -7.595 7.417 2.407 1.00 94.00 86 LEU A CA 1
ATOM 671 C C . LEU A 1 86 ? -7.418 8.864 1.928 1.00 94.00 86 LEU A C 1
ATOM 673 O O . LEU A 1 86 ? -6.454 9.165 1.222 1.00 94.00 86 LEU A O 1
ATOM 677 N N . ARG A 1 87 ? -8.306 9.780 2.339 1.00 92.50 87 ARG A N 1
ATOM 678 C CA . ARG A 1 87 ? -8.165 11.213 2.048 1.00 92.50 87 ARG A CA 1
ATOM 679 C C . ARG A 1 87 ? -6.879 11.761 2.653 1.00 92.50 87 ARG A C 1
ATOM 681 O O . ARG A 1 87 ? -6.135 12.444 1.964 1.00 92.50 87 ARG A O 1
ATOM 688 N N . VAL A 1 88 ? -6.617 11.468 3.923 1.00 91.69 88 VAL A N 1
ATOM 689 C CA . VAL A 1 88 ? -5.427 11.937 4.643 1.00 91.69 88 VAL A CA 1
ATOM 690 C C . VAL A 1 88 ? -4.149 11.466 3.946 1.00 91.69 88 VAL A C 1
ATOM 692 O O . VAL A 1 88 ? -3.262 12.275 3.683 1.00 91.69 88 VAL A O 1
ATOM 695 N N . VAL A 1 89 ? -4.098 10.190 3.559 1.00 92.25 89 VAL A N 1
ATOM 696 C CA . VAL A 1 89 ? -3.027 9.617 2.731 1.00 92.25 89 VAL A CA 1
ATOM 697 C C . VAL A 1 89 ? -2.852 10.403 1.428 1.00 92.25 89 VAL A C 1
ATOM 699 O O . VAL A 1 89 ? -1.736 10.777 1.082 1.00 92.25 89 VAL A O 1
ATOM 702 N N . ALA A 1 90 ? -3.942 10.704 0.719 1.00 89.81 90 ALA A N 1
ATOM 703 C CA . ALA A 1 90 ?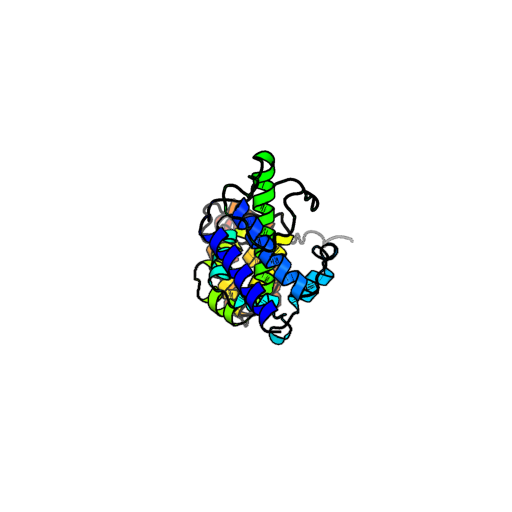 -3.887 11.441 -0.540 1.00 89.81 90 ALA A CA 1
ATOM 704 C C . ALA A 1 90 ? -3.458 12.912 -0.380 1.00 89.81 90 ALA A C 1
ATOM 706 O O . ALA A 1 90 ? -2.802 13.437 -1.282 1.00 89.81 90 ALA A O 1
ATOM 707 N N . THR A 1 91 ? -3.826 13.560 0.731 1.00 88.38 91 THR A N 1
ATOM 708 C CA . THR A 1 91 ? -3.525 14.968 1.041 1.00 88.38 91 THR A CA 1
ATOM 709 C C . THR A 1 91 ? -2.068 15.167 1.449 1.00 88.38 91 THR A C 1
ATOM 711 O O . THR A 1 91 ? -1.430 16.104 0.979 1.00 88.38 91 THR A O 1
ATOM 714 N N . TYR A 1 92 ? -1.531 14.293 2.305 1.00 85.56 92 TYR A N 1
ATOM 715 C CA . TYR A 1 92 ? -0.189 14.448 2.881 1.00 85.56 92 TYR A CA 1
ATOM 716 C C . TYR A 1 92 ? 0.876 13.580 2.199 1.00 85.56 92 TYR A C 1
ATOM 718 O O . TYR A 1 92 ? 1.947 13.385 2.764 1.00 85.56 92 TYR A O 1
ATOM 726 N N . ARG A 1 93 ? 0.594 13.056 0.994 1.00 76.19 93 ARG A N 1
ATOM 727 C CA . ARG A 1 93 ? 1.491 12.152 0.249 1.00 76.19 93 ARG A CA 1
ATOM 728 C C . ARG A 1 93 ? 2.866 12.741 -0.074 1.00 76.19 93 ARG A C 1
ATOM 730 O O . ARG A 1 93 ? 3.860 12.023 0.005 1.00 76.19 93 ARG A O 1
ATOM 737 N N . ALA A 1 94 ? 2.902 14.032 -0.399 1.00 68.25 94 ALA A N 1
ATOM 738 C CA . ALA A 1 94 ? 4.112 14.723 -0.805 1.00 68.25 94 ALA A CA 1
ATOM 739 C C . ALA A 1 94 ? 4.798 15.296 0.434 1.00 68.25 94 ALA A C 1
ATOM 741 O O . ALA A 1 94 ? 4.208 16.114 1.146 1.00 68.25 94 ALA A O 1
ATOM 742 N N . MET A 1 95 ? 6.044 14.889 0.679 1.00 60.56 95 MET A N 1
ATOM 743 C CA . MET A 1 95 ? 6.835 15.392 1.799 1.00 60.56 95 MET A CA 1
ATOM 744 C C . MET A 1 95 ? 8.003 16.251 1.317 1.00 60.56 95 MET A C 1
ATOM 746 O O . MET A 1 95 ? 8.648 15.968 0.310 1.00 60.56 95 MET A O 1
ATOM 750 N N . ILE A 1 96 ? 8.314 17.287 2.096 1.00 54.44 96 ILE A N 1
ATOM 751 C CA . ILE A 1 96 ? 9.656 17.872 2.134 1.00 54.44 96 ILE A CA 1
ATOM 752 C C . ILE A 1 96 ? 10.394 17.141 3.268 1.00 54.44 96 ILE A C 1
ATOM 754 O O . ILE A 1 96 ? 9.823 17.043 4.359 1.00 54.44 96 ILE A O 1
ATOM 758 N N . PRO A 1 97 ? 11.617 16.613 3.058 1.00 47.31 97 PRO A N 1
ATOM 759 C CA . PRO A 1 97 ? 12.342 15.866 4.084 1.00 47.31 97 PRO A CA 1
ATOM 760 C C . PRO A 1 97 ? 12.442 16.660 5.394 1.00 47.31 97 PRO A C 1
ATOM 762 O O . PRO A 1 97 ? 12.985 17.766 5.412 1.00 47.31 97 PRO A O 1
ATOM 765 N N . ALA A 1 98 ? 11.920 16.105 6.490 1.00 41.97 98 ALA A N 1
ATOM 766 C CA . ALA A 1 98 ? 12.039 16.681 7.828 1.00 41.97 98 ALA A CA 1
ATOM 767 C C . ALA A 1 98 ? 13.073 15.891 8.658 1.00 41.97 98 ALA A C 1
ATOM 769 O O . ALA A 1 98 ? 13.185 14.676 8.473 1.00 41.97 98 ALA A O 1
ATOM 770 N N . PRO A 1 99 ? 13.824 16.543 9.570 1.00 42.72 99 PRO A N 1
ATOM 771 C CA . PRO A 1 99 ? 14.799 15.872 10.430 1.00 42.72 99 PRO A CA 1
ATOM 772 C C . PRO A 1 99 ? 14.187 14.752 11.283 1.00 42.72 99 PRO A C 1
ATOM 774 O O . PRO A 1 99 ? 12.997 14.777 11.603 1.00 42.72 99 PRO A O 1
ATOM 777 N N . GLU A 1 100 ? 15.041 13.797 11.664 1.00 43.44 100 GLU A N 1
ATOM 778 C CA . GLU A 1 100 ? 14.703 12.585 12.415 1.00 43.44 100 GLU A CA 1
ATOM 779 C C . GLU A 1 100 ? 13.842 12.825 13.669 1.00 43.44 100 GLU A C 1
ATOM 781 O O . GLU A 1 100 ? 13.871 13.863 14.332 1.00 43.44 100 GLU A O 1
ATOM 786 N N . PHE A 1 101 ? 13.036 11.808 13.961 1.00 46.66 101 PHE A N 1
ATOM 787 C CA . PHE A 1 101 ? 11.898 11.816 14.869 1.00 46.66 101 PHE A CA 1
ATOM 788 C C . PHE A 1 101 ? 12.277 12.020 16.344 1.00 46.66 101 PHE A C 1
ATOM 790 O O . PHE A 1 101 ? 13.127 11.320 16.885 1.00 46.66 101 PHE A O 1
ATOM 797 N N . ASP A 1 102 ? 11.532 12.890 17.034 1.00 41.28 102 ASP A N 1
ATOM 798 C CA . ASP A 1 102 ? 11.369 12.803 18.489 1.00 41.28 102 ASP A CA 1
ATOM 799 C C . ASP A 1 102 ? 9.895 12.498 18.808 1.00 41.28 102 ASP A C 1
ATOM 801 O O . ASP A 1 102 ? 9.011 13.351 18.678 1.00 41.28 102 ASP A O 1
ATOM 805 N N . THR A 1 103 ? 9.630 11.263 19.227 1.00 43.47 103 THR A N 1
ATOM 806 C CA . THR A 1 103 ? 8.344 10.729 19.713 1.00 43.47 103 THR A CA 1
ATOM 807 C C . THR A 1 103 ? 7.749 11.482 20.905 1.00 43.47 103 THR A C 1
ATOM 809 O O . THR A 1 103 ? 6.656 11.133 21.346 1.00 43.47 103 THR A O 1
ATOM 812 N N . LYS A 1 104 ? 8.455 12.452 21.501 1.00 42.25 104 LYS A N 1
ATOM 813 C CA . LYS A 1 104 ? 8.140 12.957 22.849 1.00 42.25 104 LYS A CA 1
ATOM 814 C C . LYS A 1 104 ? 7.497 14.342 22.909 1.00 42.25 104 LYS A C 1
ATOM 816 O O . LYS A 1 104 ? 7.199 14.812 24.008 1.00 42.25 104 LYS A O 1
ATOM 821 N N . LYS A 1 105 ? 7.270 15.028 21.781 1.00 46.09 105 LYS A N 1
ATOM 822 C CA . LYS A 1 105 ? 6.632 16.359 21.824 1.00 46.09 105 LYS A CA 1
ATOM 823 C C . LYS A 1 105 ? 5.153 16.276 22.241 1.00 46.09 105 LYS A C 1
ATOM 825 O O . LYS A 1 105 ? 4.417 15.377 21.853 1.00 46.09 105 LYS A O 1
ATOM 830 N N . LYS A 1 106 ? 4.735 17.283 23.011 1.00 45.34 106 LYS A N 1
ATOM 831 C CA . LYS A 1 106 ? 3.452 17.460 23.720 1.00 45.34 106 LYS A CA 1
ATOM 832 C C . LYS A 1 106 ? 2.179 17.344 22.858 1.00 45.34 106 LYS A C 1
ATOM 834 O O . LYS A 1 106 ? 1.122 17.054 23.405 1.00 45.34 106 LYS A O 1
ATOM 839 N N . TYR A 1 107 ? 2.288 17.459 21.532 1.00 46.81 107 TYR A N 1
ATOM 840 C CA . TYR A 1 107 ? 1.198 17.247 20.557 1.00 46.81 107 TYR A CA 1
ATOM 841 C C . TYR A 1 107 ? 0.705 15.791 20.473 1.00 46.81 107 TYR A C 1
ATOM 843 O O . TYR A 1 107 ? -0.089 15.435 19.608 1.00 46.81 107 TYR A O 1
ATOM 851 N N . LEU A 1 108 ? 1.222 14.928 21.351 1.00 49.06 108 LEU A N 1
ATOM 852 C CA . LEU A 1 108 ? 1.028 13.493 21.336 1.00 49.06 108 LEU A CA 1
ATOM 853 C C . LEU A 1 108 ? 0.241 12.975 22.560 1.00 49.06 108 LEU A C 1
ATOM 855 O O . LEU A 1 108 ? 0.439 11.837 22.981 1.00 49.06 108 LEU A O 1
ATOM 859 N N . ALA A 1 109 ? -0.626 13.786 23.169 1.00 46.91 109 ALA A N 1
ATOM 860 C CA . ALA A 1 109 ? -1.517 13.330 24.240 1.00 46.91 109 ALA A CA 1
ATOM 861 C C . ALA A 1 109 ? -2.790 12.665 23.673 1.00 46.91 109 ALA A C 1
ATOM 863 O O . ALA A 1 109 ? -3.313 13.087 22.644 1.00 46.91 109 ALA A O 1
ATOM 864 N N . ARG A 1 110 ? -3.285 11.612 24.340 1.00 51.69 110 ARG A N 1
ATOM 865 C CA . ARG A 1 110 ? -4.502 10.872 23.954 1.00 51.69 110 ARG A CA 1
ATOM 866 C C . ARG A 1 110 ? -5.752 11.684 24.291 1.00 51.69 110 ARG A C 1
ATOM 868 O O . ARG A 1 110 ? -6.041 11.893 25.468 1.00 51.69 110 ARG A O 1
ATOM 875 N N . PHE A 1 111 ? -6.539 12.043 23.281 1.00 56.84 111 PHE A N 1
ATOM 876 C CA . PHE A 1 111 ? -7.868 12.626 23.466 1.00 56.84 111 PHE A CA 1
ATOM 877 C C . PHE A 1 111 ? -8.918 11.534 23.259 1.00 56.84 111 PHE A C 1
ATOM 879 O O . PHE A 1 111 ? -9.038 10.985 22.172 1.00 56.84 111 PHE A O 1
ATOM 886 N N . ARG A 1 112 ? -9.652 11.158 24.317 1.00 58.31 112 ARG A N 1
ATOM 887 C CA . ARG A 1 112 ? -10.743 10.168 24.191 1.00 58.31 112 ARG A CA 1
ATOM 888 C C . ARG A 1 112 ? -11.976 10.751 23.508 1.00 58.31 112 ARG A C 1
ATOM 890 O O . ARG A 1 112 ? -12.681 10.029 22.823 1.00 58.31 112 ARG A O 1
ATOM 897 N N . ARG A 1 113 ? -12.211 12.051 23.683 1.00 62.31 113 ARG A N 1
ATOM 898 C CA . ARG A 1 113 ? -13.240 12.805 22.971 1.00 62.31 113 ARG A CA 1
ATOM 899 C C . ARG A 1 113 ? -12.554 13.927 22.207 1.00 62.31 113 ARG A C 1
ATOM 901 O O . ARG A 1 113 ? -11.754 14.628 22.831 1.00 62.31 113 ARG A O 1
ATOM 908 N N . PRO A 1 114 ? -12.845 14.095 20.910 1.00 63.47 114 PRO A N 1
ATOM 909 C CA . PRO A 1 114 ? -12.331 15.235 20.183 1.00 63.47 114 PRO A CA 1
ATOM 910 C C . PRO A 1 114 ? -13.005 16.488 20.742 1.00 63.47 114 PRO A C 1
ATOM 912 O O . PRO A 1 114 ? -14.216 16.500 20.985 1.00 63.47 114 PRO A O 1
ATOM 915 N N . GLU A 1 115 ? -12.220 17.525 21.001 1.00 66.75 115 GLU A N 1
ATOM 916 C CA . GLU A 1 115 ? -12.768 18.814 21.410 1.00 66.75 115 GLU A CA 1
ATOM 917 C C . GLU A 1 115 ? -13.337 19.535 20.172 1.00 66.75 115 GLU A C 1
ATOM 919 O O . GLU A 1 115 ? -12.991 19.195 19.039 1.00 66.75 115 GLU A O 1
ATOM 924 N N . PRO A 1 116 ? -14.256 20.500 20.315 1.00 63.47 116 PRO A N 1
ATOM 925 C CA . PRO A 1 116 ? -14.699 21.291 19.174 1.00 63.47 116 PRO A CA 1
ATOM 926 C C . PRO A 1 116 ? -13.519 22.087 18.583 1.00 63.47 116 PRO A C 1
ATOM 928 O O . PRO A 1 116 ? -12.893 22.891 19.262 1.00 63.47 116 PRO A O 1
ATOM 931 N N . PHE A 1 117 ? -13.202 21.917 17.303 1.00 62.84 117 PHE A N 1
ATOM 932 C CA . PHE A 1 117 ? -12.311 22.861 16.609 1.00 62.84 117 PHE A CA 1
ATOM 933 C C . PHE A 1 117 ? -13.092 24.157 16.303 1.00 62.84 117 PHE A C 1
ATOM 935 O O . PHE A 1 117 ? -14.279 24.037 15.974 1.00 62.84 117 PHE A O 1
ATOM 942 N N . PRO A 1 118 ? -12.507 25.377 16.370 1.00 57.28 118 PRO A N 1
ATOM 943 C CA . PRO A 1 118 ? -11.079 25.728 16.486 1.00 57.28 118 PRO A CA 1
ATOM 944 C C . PRO A 1 118 ? -10.578 26.136 17.881 1.00 57.28 118 PRO A C 1
ATOM 946 O O . PRO A 1 118 ? -9.380 26.322 18.049 1.00 57.28 118 PRO A O 1
ATOM 949 N N . GLU A 1 119 ? -11.450 26.316 18.874 1.00 60.47 119 GLU A N 1
ATOM 950 C CA . GLU A 1 119 ? -11.062 26.940 20.156 1.00 60.47 119 GLU A CA 1
ATOM 951 C C . GLU A 1 119 ? -10.144 26.067 21.023 1.00 60.47 119 GLU A C 1
ATOM 953 O O . GLU A 1 119 ? -9.417 26.583 21.869 1.00 60.47 119 GLU A O 1
ATOM 958 N N . TYR A 1 120 ? -10.175 24.753 20.808 1.00 63.00 120 TYR A N 1
ATOM 959 C CA . TYR A 1 120 ? -9.608 23.774 21.732 1.00 63.00 120 TYR A CA 1
ATOM 960 C C . TYR A 1 120 ? -8.410 22.996 21.172 1.00 63.00 120 TYR A C 1
ATOM 962 O O . TYR A 1 120 ? -7.670 22.355 21.914 1.00 63.00 120 TYR A O 1
ATOM 970 N N . TYR A 1 121 ? -8.162 23.092 19.866 1.00 67.38 121 TYR A N 1
ATOM 971 C CA . TYR A 1 121 ? -6.981 22.497 19.257 1.00 67.38 121 TYR A CA 1
ATOM 972 C C . TYR A 1 121 ? -5.876 23.538 19.136 1.00 67.38 121 TYR A C 1
ATOM 974 O O . TYR A 1 121 ? -6.023 24.521 18.413 1.00 67.38 121 TYR A O 1
ATOM 982 N N . GLU A 1 122 ? -4.755 23.306 19.820 1.00 70.75 122 GLU A N 1
ATOM 983 C CA . GLU A 1 122 ? -3.551 24.114 19.625 1.00 70.75 122 GLU A CA 1
ATOM 984 C C . GLU A 1 122 ? -3.076 23.975 18.166 1.00 70.75 122 GLU A C 1
ATOM 986 O O . GLU A 1 122 ? -2.798 22.849 17.733 1.00 70.75 122 GLU A O 1
ATOM 991 N N . PRO A 1 123 ? -2.973 25.084 17.405 1.00 74.06 123 PRO A N 1
ATOM 992 C CA . PRO A 1 123 ? -2.431 25.048 16.055 1.00 74.06 123 PRO A CA 1
ATOM 993 C C . PRO A 1 123 ? -1.003 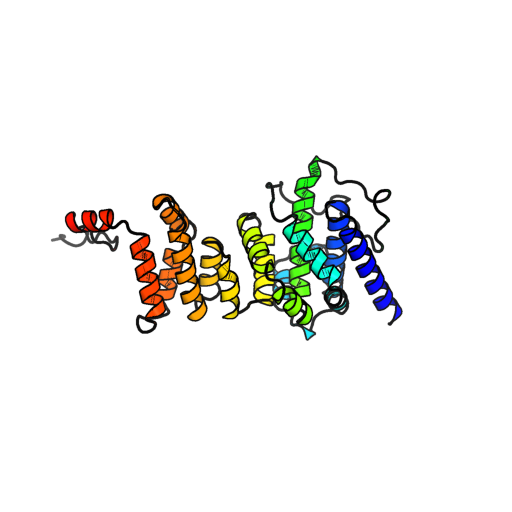24.503 16.047 1.00 74.06 123 PRO A C 1
ATOM 995 O O . PRO A 1 123 ? -0.194 24.829 16.923 1.00 74.06 123 PRO A O 1
ATOM 998 N N . VAL A 1 124 ? -0.668 23.712 15.030 1.00 75.31 124 VAL A N 1
ATOM 999 C CA . VAL A 1 124 ? 0.707 23.284 14.788 1.00 75.31 124 VAL A CA 1
ATOM 1000 C C . VAL A 1 124 ? 1.536 24.526 14.489 1.00 75.31 124 VAL A C 1
ATOM 1002 O O . VAL A 1 124 ? 1.257 25.276 13.553 1.00 75.31 124 VAL A O 1
ATOM 1005 N N . ALA A 1 125 ? 2.580 24.743 15.287 1.00 77.31 125 ALA A N 1
ATOM 1006 C CA . ALA A 1 125 ? 3.515 25.829 15.043 1.00 77.31 125 ALA A CA 1
ATOM 1007 C C . ALA A 1 125 ? 4.138 25.700 13.642 1.00 77.31 125 ALA A C 1
ATOM 1009 O O . ALA A 1 125 ? 4.457 24.595 13.209 1.00 77.31 125 ALA A O 1
ATOM 1010 N N . GLU A 1 126 ? 4.372 26.820 12.953 1.00 80.88 126 GLU A N 1
ATOM 1011 C CA . GLU A 1 126 ? 4.825 26.823 11.550 1.00 80.88 126 GLU A CA 1
ATOM 1012 C C . GLU A 1 126 ? 6.066 25.948 11.301 1.00 80.88 126 GLU A C 1
ATOM 1014 O O . GLU A 1 126 ? 6.139 25.220 10.313 1.00 80.88 126 GLU A O 1
ATOM 1019 N N . TYR A 1 127 ? 7.017 25.945 12.240 1.00 78.00 127 TYR A N 1
ATOM 1020 C CA . TYR A 1 127 ? 8.244 25.147 12.164 1.00 78.00 127 TYR A CA 1
ATOM 1021 C C . TYR A 1 127 ? 8.037 23.637 12.398 1.00 78.00 127 TYR A C 1
ATOM 1023 O O . TYR A 1 127 ? 8.933 22.848 12.108 1.00 78.00 127 TYR A O 1
ATOM 1031 N N . ASP A 1 128 ? 6.884 23.224 12.932 1.00 76.88 128 ASP A N 1
ATOM 1032 C CA . ASP A 1 128 ? 6.506 21.824 13.147 1.00 76.88 128 ASP A CA 1
ATOM 1033 C C . ASP A 1 128 ? 5.550 21.307 12.038 1.00 76.88 128 ASP A C 1
ATOM 1035 O O . ASP A 1 128 ? 5.264 20.111 12.014 1.00 76.88 128 ASP A O 1
ATOM 1039 N N . ILE A 1 129 ? 5.104 22.141 11.080 1.00 79.75 129 ILE A N 1
ATOM 1040 C CA . ILE A 1 129 ? 4.138 21.754 10.025 1.00 79.75 129 ILE A CA 1
ATOM 1041 C C . ILE A 1 129 ? 4.605 20.530 9.236 1.00 79.75 129 ILE A C 1
ATOM 1043 O O . ILE A 1 129 ? 3.903 19.520 9.212 1.00 79.75 129 ILE A O 1
ATOM 1047 N N . LEU A 1 130 ? 5.794 20.592 8.622 1.00 77.62 130 LEU A N 1
ATOM 1048 C CA . LEU A 1 130 ? 6.319 19.487 7.808 1.00 77.62 130 LEU A CA 1
ATOM 1049 C C . LEU A 1 130 ? 6.421 18.206 8.640 1.00 77.62 130 LEU A C 1
ATOM 1051 O O . LEU A 1 130 ? 5.940 17.152 8.238 1.00 77.62 130 LEU A O 1
ATOM 1055 N N . ARG A 1 131 ? 6.957 18.321 9.860 1.00 76.81 131 ARG A N 1
ATOM 1056 C CA . ARG A 1 131 ? 7.066 17.217 10.821 1.00 76.81 131 ARG A CA 1
ATOM 1057 C C . ARG A 1 131 ? 5.705 16.586 11.131 1.00 76.81 131 ARG A C 1
ATOM 1059 O O . ARG A 1 131 ? 5.598 15.358 11.203 1.00 76.81 131 ARG A O 1
ATOM 1066 N N . CYS A 1 132 ? 4.675 17.399 11.335 1.00 79.25 132 CYS A N 1
ATOM 1067 C CA . CYS A 1 132 ? 3.325 16.921 11.591 1.00 79.25 132 CYS A CA 1
ATOM 1068 C C . CYS A 1 132 ? 2.720 16.256 10.351 1.00 79.25 132 CYS A C 1
ATOM 1070 O O . CYS A 1 132 ? 2.133 15.193 10.505 1.00 79.25 132 CYS A O 1
ATOM 1072 N N . GLN A 1 133 ? 2.926 16.780 9.139 1.00 83.75 133 GLN A N 1
ATOM 1073 C CA . GLN A 1 133 ? 2.454 16.145 7.897 1.00 83.75 133 GLN A CA 1
ATOM 1074 C C . GLN A 1 133 ? 3.015 14.725 7.726 1.00 83.75 133 GLN A C 1
ATOM 1076 O O . GLN A 1 133 ? 2.241 13.788 7.522 1.00 83.75 133 GLN A O 1
ATOM 1081 N N . ILE A 1 134 ? 4.330 14.542 7.920 1.00 80.12 134 ILE A N 1
ATOM 1082 C CA . ILE A 1 134 ? 4.967 13.211 7.888 1.00 80.12 134 ILE A CA 1
ATOM 1083 C C . ILE A 1 134 ? 4.350 12.291 8.946 1.00 80.12 134 ILE A C 1
ATOM 1085 O O . ILE A 1 134 ? 4.045 11.126 8.688 1.00 80.12 134 ILE A O 1
ATOM 1089 N N . SER A 1 135 ? 4.156 12.822 10.156 1.00 80.56 135 SER A N 1
ATOM 1090 C CA . SER A 1 135 ? 3.604 12.057 11.276 1.00 80.56 135 SER A CA 1
ATOM 1091 C C . SER A 1 135 ? 2.183 11.584 10.977 1.00 80.56 135 SER A C 1
ATOM 1093 O O . SER A 1 135 ? 1.881 10.408 11.172 1.00 80.56 135 SER A O 1
ATOM 1095 N N . VAL A 1 136 ? 1.331 12.472 10.456 1.00 87.62 136 VAL A N 1
ATOM 1096 C CA . VAL A 1 136 ? -0.029 12.135 10.029 1.00 87.62 136 VAL A CA 1
ATOM 1097 C C . VAL A 1 136 ? 0.007 11.032 8.977 1.00 87.62 136 VAL A C 1
ATOM 1099 O O . VAL A 1 136 ? -0.706 10.042 9.131 1.00 87.62 136 VAL A O 1
ATOM 1102 N N . LEU A 1 137 ? 0.857 11.149 7.951 1.00 89.69 137 LEU A N 1
ATOM 1103 C CA . LEU A 1 137 ? 0.964 10.145 6.893 1.00 89.69 137 LEU A CA 1
ATOM 1104 C C . LEU A 1 137 ? 1.368 8.769 7.447 1.00 89.69 137 LEU A C 1
ATOM 1106 O O . LEU A 1 137 ? 0.654 7.791 7.222 1.00 89.69 137 LEU A O 1
ATOM 1110 N N . ARG A 1 138 ? 2.461 8.685 8.219 1.00 87.38 138 ARG A N 1
ATOM 1111 C CA . ARG A 1 138 ? 2.947 7.419 8.802 1.00 87.38 138 ARG A CA 1
ATOM 1112 C C . ARG A 1 138 ? 1.910 6.764 9.719 1.00 87.38 138 ARG A C 1
ATOM 1114 O O . ARG A 1 138 ? 1.655 5.568 9.596 1.00 87.38 138 ARG A O 1
ATOM 1121 N N . ILE A 1 139 ? 1.285 7.543 10.606 1.00 87.94 139 ILE A N 1
ATOM 1122 C CA . ILE A 1 139 ? 0.243 7.060 11.528 1.00 87.94 139 ILE A CA 1
ATOM 1123 C C . ILE A 1 139 ? -0.953 6.512 10.743 1.00 87.94 139 ILE A C 1
ATOM 1125 O O . ILE A 1 139 ? -1.457 5.428 11.034 1.00 87.94 139 ILE A O 1
ATOM 1129 N N . THR A 1 140 ? -1.379 7.240 9.713 1.00 93.44 140 THR A N 1
ATOM 1130 C CA . THR A 1 140 ? -2.521 6.866 8.874 1.00 93.44 140 THR A CA 1
ATOM 1131 C C . THR A 1 140 ? -2.240 5.587 8.087 1.00 93.44 140 THR A C 1
ATOM 1133 O O . THR A 1 140 ? -3.086 4.696 8.052 1.00 93.44 140 THR A O 1
ATOM 1136 N N . LEU A 1 141 ? -1.043 5.448 7.508 1.00 93.44 141 LEU A N 1
ATOM 1137 C CA . LEU A 1 141 ? -0.622 4.233 6.804 1.00 93.44 141 LEU A CA 1
ATOM 1138 C C . LEU A 1 141 ? -0.528 3.028 7.747 1.00 93.44 141 LEU A C 1
ATOM 1140 O O . LEU A 1 141 ? -1.009 1.949 7.407 1.00 93.44 141 LEU A O 1
ATOM 1144 N N . ARG A 1 142 ? 0.014 3.206 8.956 1.00 89.62 142 ARG A N 1
ATOM 1145 C CA . ARG A 1 142 ? 0.024 2.154 9.982 1.00 89.62 142 ARG A CA 1
ATOM 1146 C C . ARG A 1 142 ? -1.395 1.716 10.343 1.00 89.62 142 ARG A C 1
ATOM 1148 O O . ARG A 1 142 ? -1.660 0.520 10.417 1.00 89.62 142 ARG A O 1
ATOM 1155 N N . CYS A 1 143 ? -2.309 2.667 10.526 1.00 92.88 143 CYS A N 1
ATOM 1156 C CA . CYS A 1 143 ? -3.710 2.369 10.808 1.00 92.88 143 CYS A CA 1
ATOM 1157 C C . CYS A 1 143 ? -4.349 1.586 9.651 1.00 92.88 143 CYS A C 1
ATOM 1159 O O . CYS A 1 143 ? -4.954 0.542 9.884 1.00 92.88 143 CYS A O 1
ATOM 1161 N N . LEU A 1 144 ? -4.153 2.038 8.404 1.00 94.81 144 LEU A N 1
ATOM 1162 C CA . LEU A 1 144 ? -4.629 1.357 7.194 1.00 94.81 144 LEU A CA 1
ATOM 1163 C C . LEU A 1 144 ? -4.090 -0.070 7.085 1.00 94.81 144 LEU A C 1
ATOM 1165 O O . LEU A 1 144 ? -4.846 -0.987 6.775 1.00 94.81 144 LEU A O 1
ATOM 1169 N N . ARG A 1 145 ? -2.806 -0.291 7.381 1.00 92.44 145 ARG A N 1
ATOM 1170 C CA . ARG A 1 145 ? -2.204 -1.630 7.403 1.00 92.44 145 ARG A CA 1
ATOM 1171 C C . ARG A 1 145 ? -2.942 -2.584 8.340 1.00 92.44 145 ARG A C 1
ATOM 1173 O O . ARG A 1 145 ? -3.116 -3.741 7.978 1.00 92.44 145 ARG A O 1
ATOM 1180 N N . ILE A 1 146 ? -3.365 -2.115 9.513 1.00 91.56 146 ILE A N 1
ATOM 1181 C CA . ILE A 1 146 ? -4.074 -2.950 10.491 1.00 91.56 146 ILE A CA 1
ATOM 1182 C C . ILE A 1 146 ? -5.512 -3.212 10.018 1.00 91.56 146 ILE A C 1
ATOM 1184 O O . ILE A 1 146 ? -5.919 -4.364 9.901 1.00 91.56 146 ILE A O 1
ATOM 1188 N N . ILE A 1 147 ? -6.269 -2.173 9.650 1.00 93.88 147 ILE A N 1
ATOM 1189 C CA . ILE A 1 147 ? -7.685 -2.354 9.273 1.00 93.88 147 ILE A CA 1
ATOM 1190 C C . ILE A 1 147 ? -7.868 -3.093 7.939 1.00 93.88 147 ILE A C 1
ATOM 1192 O O . ILE A 1 147 ? -8.885 -3.745 7.732 1.00 93.88 147 ILE A O 1
ATOM 1196 N N . THR A 1 148 ? -6.877 -3.059 7.039 1.00 93.31 148 THR A N 1
ATOM 1197 C CA . THR A 1 148 ? -6.910 -3.805 5.763 1.00 93.31 148 THR A CA 1
ATOM 1198 C C . THR A 1 148 ? -6.812 -5.322 5.939 1.00 93.31 148 THR A C 1
ATOM 1200 O O . THR A 1 148 ? -6.912 -6.048 4.956 1.00 93.31 148 THR A O 1
ATOM 1203 N N . ILE A 1 149 ? -6.659 -5.830 7.166 1.00 91.12 149 ILE A N 1
ATOM 1204 C CA . ILE A 1 149 ? -6.787 -7.261 7.476 1.00 91.12 149 ILE A CA 1
ATOM 1205 C C . ILE A 1 149 ? -8.260 -7.712 7.404 1.00 91.12 149 ILE A C 1
ATOM 1207 O O . ILE A 1 149 ? -8.522 -8.866 7.054 1.00 91.12 149 ILE A O 1
ATOM 1211 N N . ILE A 1 150 ? -9.216 -6.807 7.639 1.00 92.06 150 ILE A N 1
ATOM 1212 C CA . ILE A 1 150 ? -10.665 -7.069 7.613 1.00 92.06 150 ILE A CA 1
ATOM 1213 C C . ILE A 1 150 ? -11.159 -7.171 6.165 1.00 92.06 150 ILE A C 1
ATOM 1215 O O . ILE A 1 150 ? -10.843 -6.309 5.342 1.00 92.06 150 ILE A O 1
ATOM 1219 N N . LYS A 1 151 ? -11.940 -8.203 5.822 1.00 90.56 151 LYS A N 1
ATOM 1220 C CA . LYS A 1 151 ? -12.419 -8.426 4.448 1.00 90.56 151 LYS A CA 1
ATOM 1221 C C . LYS A 1 151 ? -13.262 -7.275 3.909 1.00 90.56 151 LYS A C 1
ATOM 1223 O O . LYS A 1 151 ? -12.985 -6.819 2.804 1.00 90.56 151 LYS A O 1
ATOM 1228 N N . ASP A 1 152 ? -14.221 -6.781 4.681 1.00 91.25 152 ASP A N 1
ATOM 1229 C CA . ASP A 1 152 ? -15.122 -5.711 4.232 1.00 91.25 152 ASP A CA 1
ATOM 1230 C C . ASP A 1 152 ? -14.344 -4.426 3.903 1.00 91.25 152 ASP A C 1
ATOM 1232 O O . ASP A 1 152 ? -14.596 -3.774 2.890 1.00 91.25 152 ASP A O 1
ATOM 1236 N N . VAL A 1 153 ? -13.303 -4.120 4.686 1.00 93.69 153 VAL A N 1
ATOM 1237 C CA . VAL A 1 153 ? -12.381 -3.006 4.417 1.00 93.69 153 VAL A CA 1
ATOM 1238 C C . VAL A 1 153 ? -11.611 -3.229 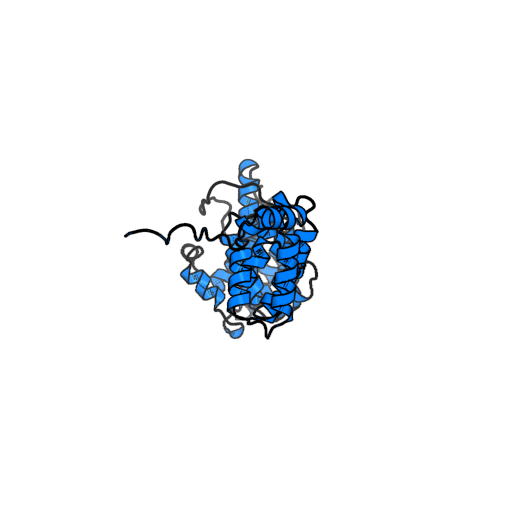3.114 1.00 93.69 153 VAL A C 1
ATOM 1240 O O . VAL A 1 153 ? -11.469 -2.298 2.318 1.00 93.69 153 VAL A O 1
ATOM 1243 N N . LYS A 1 154 ? -11.124 -4.454 2.861 1.00 91.75 154 LYS A N 1
ATOM 1244 C CA . LYS A 1 154 ? -10.441 -4.786 1.597 1.00 91.75 154 LYS A CA 1
ATOM 1245 C C . LYS A 1 154 ? -11.370 -4.585 0.413 1.00 91.75 154 LYS A C 1
ATOM 1247 O O . LYS A 1 154 ? -10.965 -3.942 -0.547 1.00 91.75 154 LYS A O 1
ATOM 1252 N N . GLU A 1 155 ? -12.589 -5.117 0.478 1.00 90.69 155 GLU A N 1
ATOM 1253 C CA . GLU A 1 155 ? -13.581 -4.999 -0.595 1.00 90.69 155 GLU A CA 1
ATOM 1254 C C . GLU A 1 155 ? -13.947 -3.533 -0.845 1.00 90.69 155 GLU A C 1
ATOM 1256 O O . GLU A 1 155 ? -13.966 -3.090 -1.995 1.00 90.69 155 GLU A O 1
ATOM 1261 N N . TYR A 1 156 ? -14.136 -2.750 0.221 1.00 92.19 156 TYR A N 1
ATOM 1262 C CA . TYR A 1 156 ? -14.385 -1.317 0.117 1.00 92.19 156 TYR A CA 1
ATOM 1263 C C . TYR A 1 156 ? -13.244 -0.591 -0.609 1.00 92.19 156 TYR A C 1
ATOM 1265 O O . TYR A 1 156 ? -13.498 0.133 -1.571 1.00 92.19 156 TYR A O 1
ATOM 1273 N N . ILE A 1 157 ? -11.990 -0.794 -0.181 1.00 91.62 157 ILE A N 1
ATOM 1274 C CA . ILE A 1 157 ? -10.811 -0.140 -0.778 1.00 91.62 157 ILE A CA 1
ATOM 1275 C C . ILE A 1 157 ? -10.575 -0.630 -2.207 1.00 91.62 157 ILE A C 1
ATOM 1277 O O . ILE A 1 157 ? -10.214 0.157 -3.076 1.00 91.62 157 ILE A O 1
ATOM 1281 N N . TYR A 1 158 ? -10.795 -1.915 -2.466 1.00 85.94 158 TYR A N 1
ATOM 1282 C CA . TYR A 1 158 ? -10.657 -2.514 -3.787 1.00 85.94 158 TYR A CA 1
ATOM 1283 C C . TYR A 1 158 ? -11.611 -1.876 -4.809 1.00 85.94 158 TYR A C 1
ATOM 1285 O O . TYR A 1 158 ? -11.246 -1.689 -5.968 1.00 85.94 158 TYR A O 1
ATOM 1293 N N . ASN A 1 159 ? -12.810 -1.486 -4.374 1.00 86.69 159 ASN A N 1
ATOM 1294 C CA . ASN A 1 159 ? -13.786 -0.793 -5.214 1.00 86.69 159 ASN A CA 1
ATOM 1295 C C . ASN A 1 159 ? -13.448 0.694 -5.458 1.00 86.69 159 ASN A C 1
ATOM 1297 O O . ASN A 1 159 ? -14.128 1.345 -6.250 1.00 86.69 159 ASN A O 1
ATOM 1301 N N . GLN A 1 160 ? -12.408 1.241 -4.817 1.00 84.94 160 GLN A N 1
ATOM 1302 C CA . GLN A 1 160 ? -11.921 2.600 -5.066 1.00 84.94 160 GLN A CA 1
ATOM 1303 C C . GLN A 1 160 ? -10.834 2.577 -6.151 1.00 84.94 160 GLN A C 1
ATOM 1305 O O . GLN A 1 160 ? -9.711 2.128 -5.913 1.00 84.94 160 GLN A O 1
ATOM 1310 N N . SER A 1 161 ? -11.142 3.108 -7.338 1.00 66.25 161 SER A N 1
ATOM 1311 C CA . SER A 1 161 ? -10.254 3.050 -8.514 1.00 66.25 161 SER A CA 1
ATOM 1312 C C . SER A 1 161 ? -8.879 3.694 -8.303 1.00 66.25 161 SER A C 1
ATOM 1314 O O . SER A 1 161 ? -7.892 3.265 -8.897 1.00 66.25 161 SER A O 1
ATOM 1316 N N . ASP A 1 162 ? -8.788 4.704 -7.437 1.00 84.12 162 ASP A N 1
ATOM 1317 C CA . ASP A 1 162 ? -7.617 5.586 -7.385 1.00 84.12 162 ASP A CA 1
ATOM 1318 C C . ASP A 1 162 ? -6.599 5.186 -6.304 1.00 84.12 162 ASP A C 1
ATOM 1320 O O . ASP A 1 162 ? -5.477 5.707 -6.271 1.00 84.12 162 ASP A O 1
ATOM 1324 N N . CYS A 1 163 ? -6.950 4.246 -5.419 1.00 87.94 163 CYS A N 1
ATOM 1325 C CA . CYS A 1 163 ? -6.129 3.897 -4.258 1.00 87.94 163 CYS A CA 1
ATOM 1326 C C . CYS A 1 163 ? -4.756 3.335 -4.646 1.00 87.94 163 CYS A C 1
ATOM 1328 O O . CYS A 1 163 ? -3.753 3.706 -4.037 1.00 87.94 163 CYS A O 1
ATOM 1330 N N . ILE A 1 164 ? -4.684 2.494 -5.684 1.00 90.75 164 ILE A N 1
ATOM 1331 C CA . ILE A 1 164 ? -3.418 1.894 -6.136 1.00 90.75 164 ILE A CA 1
ATOM 1332 C C . ILE A 1 164 ? -2.425 2.984 -6.557 1.00 90.75 164 ILE A C 1
ATOM 1334 O O . ILE A 1 164 ? -1.291 3.012 -6.078 1.00 90.75 164 ILE A O 1
ATOM 1338 N N . GLY A 1 165 ? -2.865 3.915 -7.408 1.00 89.44 165 GLY A N 1
ATOM 1339 C CA . GLY A 1 165 ? -2.018 5.003 -7.891 1.00 89.44 165 GLY A CA 1
ATOM 1340 C C . GLY A 1 165 ? -1.612 5.981 -6.789 1.00 89.44 165 GLY A C 1
ATOM 1341 O O . GLY A 1 165 ? -0.536 6.568 -6.854 1.00 89.44 165 GLY A O 1
ATOM 1342 N N . ILE A 1 166 ? -2.443 6.174 -5.760 1.00 90.38 166 ILE A N 1
ATOM 1343 C CA . ILE A 1 166 ? -2.082 6.982 -4.585 1.00 90.38 166 ILE A CA 1
ATOM 1344 C C . ILE A 1 166 ? -0.971 6.297 -3.781 1.00 90.38 166 ILE A C 1
ATOM 1346 O O . ILE A 1 166 ? 0.039 6.931 -3.487 1.00 90.38 166 ILE A O 1
ATOM 1350 N N . PHE A 1 167 ? -1.118 5.009 -3.464 1.00 92.62 167 PHE A N 1
ATOM 1351 C CA . PHE A 1 167 ? -0.128 4.282 -2.668 1.00 92.62 167 PHE A CA 1
ATOM 1352 C C . PHE A 1 167 ? 1.214 4.109 -3.388 1.00 92.62 167 PHE A C 1
ATOM 1354 O O . PHE A 1 167 ? 2.253 4.283 -2.756 1.00 92.62 167 PHE A O 1
ATOM 1361 N N . ASN A 1 168 ? 1.213 3.828 -4.696 1.00 91.81 168 ASN A N 1
ATOM 1362 C CA . ASN A 1 168 ? 2.452 3.770 -5.480 1.00 91.81 168 ASN A CA 1
ATOM 1363 C C . ASN A 1 168 ? 3.176 5.126 -5.471 1.00 91.81 168 ASN A C 1
ATOM 1365 O O . ASN A 1 168 ? 4.353 5.183 -5.123 1.00 91.81 168 ASN A O 1
ATOM 1369 N N . ARG A 1 169 ? 2.452 6.227 -5.729 1.00 89.69 169 ARG A N 1
ATOM 1370 C CA . ARG A 1 169 ? 3.027 7.583 -5.686 1.00 89.69 169 ARG A CA 1
ATOM 1371 C C . ARG A 1 169 ? 3.627 7.933 -4.332 1.00 89.69 169 ARG A C 1
ATOM 1373 O O . ARG A 1 169 ? 4.668 8.564 -4.291 1.00 89.69 169 ARG A O 1
ATOM 1380 N N . ILE A 1 170 ? 3.017 7.504 -3.230 1.00 89.94 170 ILE A N 1
ATOM 1381 C CA . ILE A 1 170 ? 3.564 7.751 -1.889 1.00 89.94 170 ILE A CA 1
ATOM 1382 C C . ILE A 1 170 ? 4.928 7.093 -1.702 1.00 89.94 170 ILE A C 1
ATOM 1384 O O . ILE A 1 170 ? 5.797 7.687 -1.074 1.00 89.94 170 ILE A O 1
ATOM 1388 N N . VAL A 1 171 ? 5.131 5.884 -2.226 1.00 89.56 171 VAL A N 1
ATOM 1389 C CA . VAL A 1 171 ? 6.441 5.221 -2.148 1.00 89.56 171 VAL A CA 1
ATOM 1390 C C . VAL A 1 171 ? 7.475 5.983 -2.976 1.00 89.56 171 VAL A C 1
ATOM 1392 O O . VAL A 1 171 ? 8.591 6.193 -2.504 1.00 89.56 171 VAL A O 1
ATOM 1395 N N . ASP A 1 172 ? 7.090 6.440 -4.168 1.00 88.19 172 ASP A N 1
ATOM 1396 C CA . ASP A 1 172 ? 7.972 7.189 -5.068 1.00 88.19 172 ASP A CA 1
ATOM 1397 C C . ASP A 1 172 ? 8.311 8.595 -4.531 1.00 88.19 172 ASP A C 1
ATOM 1399 O O . ASP A 1 172 ? 9.452 9.036 -4.630 1.00 88.19 172 ASP A O 1
ATOM 1403 N N . GLU A 1 173 ? 7.346 9.287 -3.915 1.00 86.69 173 GLU A N 1
ATOM 1404 C CA . GLU A 1 173 ? 7.518 10.618 -3.312 1.00 86.69 173 GLU A CA 1
ATOM 1405 C C . GLU A 1 173 ? 8.302 10.564 -1.984 1.00 86.69 173 GLU A C 1
ATOM 1407 O O . GLU A 1 173 ? 8.817 11.587 -1.533 1.00 86.69 173 GLU A O 1
ATOM 1412 N N . ASN A 1 174 ? 8.439 9.380 -1.366 1.00 85.44 174 ASN A N 1
ATOM 1413 C CA . ASN A 1 174 ? 9.085 9.192 -0.061 1.00 85.44 174 ASN A CA 1
ATOM 1414 C C . ASN A 1 174 ? 10.153 8.078 -0.072 1.00 85.44 174 ASN A C 1
ATOM 1416 O O . ASN A 1 174 ? 10.106 7.155 0.749 1.00 85.44 174 ASN A O 1
ATOM 1420 N N . PRO A 1 175 ? 11.164 8.152 -0.960 1.00 81.62 175 PRO A N 1
ATOM 1421 C CA . PRO A 1 175 ? 12.058 7.027 -1.240 1.00 81.62 175 PRO A CA 1
ATOM 1422 C C . PRO A 1 175 ? 12.960 6.638 -0.058 1.00 81.62 175 PRO A C 1
ATOM 1424 O O . PRO A 1 175 ? 13.358 5.474 0.032 1.00 81.62 175 PRO A O 1
ATOM 1427 N N . LEU A 1 176 ? 13.254 7.589 0.841 1.00 82.25 176 LEU A N 1
ATOM 1428 C CA . LEU A 1 176 ? 14.117 7.422 2.021 1.00 82.25 176 LEU A CA 1
ATOM 1429 C C . LEU A 1 176 ? 13.354 6.997 3.288 1.00 82.25 176 LEU A C 1
ATOM 1431 O O . LEU A 1 176 ? 13.973 6.718 4.314 1.00 82.25 176 LEU A O 1
ATOM 1435 N N . ASP A 1 177 ? 12.021 6.966 3.250 1.00 83.12 177 ASP A N 1
ATOM 1436 C CA . ASP A 1 177 ? 11.201 6.628 4.411 1.00 83.12 177 ASP A CA 1
ATOM 1437 C C . ASP A 1 177 ? 10.854 5.134 4.426 1.00 83.12 177 ASP A C 1
ATOM 1439 O O . ASP A 1 177 ? 9.859 4.679 3.851 1.00 83.12 177 ASP A O 1
ATOM 1443 N N . GLU A 1 178 ? 11.682 4.346 5.111 1.00 82.88 178 GLU A N 1
ATOM 1444 C CA . GLU A 1 178 ? 11.461 2.903 5.217 1.00 82.88 178 GLU A CA 1
ATOM 1445 C C . GLU A 1 178 ? 10.132 2.533 5.886 1.00 82.88 178 GLU A C 1
ATOM 1447 O O . GLU A 1 178 ? 9.575 1.480 5.572 1.00 82.88 178 GLU A O 1
ATOM 1452 N N . PHE A 1 179 ? 9.618 3.353 6.810 1.00 83.81 179 PHE A N 1
ATOM 1453 C CA . PHE A 1 179 ? 8.366 3.053 7.506 1.00 83.81 179 PHE A CA 1
ATOM 1454 C C . PHE A 1 179 ? 7.188 3.145 6.542 1.00 83.81 179 PHE A C 1
ATOM 1456 O O . PHE A 1 179 ? 6.383 2.217 6.473 1.00 83.81 179 PHE A O 1
ATOM 1463 N N . ILE A 1 180 ? 7.146 4.213 5.738 1.00 88.00 180 ILE A N 1
ATOM 1464 C CA . ILE A 1 180 ? 6.141 4.384 4.684 1.00 88.00 180 ILE A CA 1
ATOM 1465 C C . ILE A 1 180 ? 6.199 3.215 3.703 1.00 88.00 180 ILE A C 1
ATOM 1467 O O . ILE A 1 180 ? 5.172 2.585 3.447 1.00 88.00 180 ILE A O 1
ATOM 1471 N N . ARG A 1 181 ? 7.393 2.874 3.200 1.00 88.75 181 ARG A N 1
ATOM 1472 C CA . ARG A 1 181 ? 7.551 1.768 2.245 1.00 88.75 181 ARG A CA 1
ATOM 1473 C C . ARG A 1 181 ? 7.067 0.439 2.836 1.00 88.75 181 ARG A C 1
ATOM 1475 O O . ARG A 1 181 ? 6.312 -0.280 2.184 1.00 88.75 181 ARG A O 1
ATOM 1482 N N . LYS A 1 182 ? 7.445 0.129 4.083 1.00 87.88 182 LYS A N 1
ATOM 1483 C CA . LYS A 1 182 ? 7.022 -1.095 4.789 1.00 87.88 182 LYS A CA 1
ATOM 1484 C C . LYS A 1 182 ? 5.505 -1.154 4.980 1.00 87.88 182 LYS A C 1
ATOM 1486 O O . LYS A 1 182 ? 4.911 -2.208 4.755 1.00 87.88 182 LYS A O 1
ATOM 1491 N N . ASP A 1 183 ? 4.873 -0.051 5.373 1.00 90.88 183 ASP A N 1
ATOM 1492 C CA . ASP A 1 183 ? 3.430 -0.022 5.626 1.00 90.88 183 ASP A CA 1
ATOM 1493 C C . ASP A 1 183 ? 2.609 -0.068 4.335 1.00 90.88 183 ASP A C 1
ATOM 1495 O O . ASP A 1 183 ? 1.669 -0.857 4.251 1.00 90.88 183 ASP A O 1
ATOM 1499 N N . VAL A 1 184 ? 3.011 0.664 3.290 1.00 92.94 184 VAL A N 1
ATOM 1500 C CA . VAL A 1 184 ? 2.377 0.579 1.964 1.00 92.94 184 VAL A CA 1
ATOM 1501 C C . VAL A 1 184 ? 2.504 -0.831 1.383 1.00 92.94 184 VAL A C 1
ATOM 1503 O O . VAL A 1 184 ? 1.522 -1.390 0.893 1.00 92.94 184 VAL A O 1
ATOM 1506 N N . LYS A 1 185 ? 3.682 -1.455 1.490 1.00 91.06 185 LYS A N 1
ATOM 1507 C CA . LYS A 1 185 ? 3.895 -2.840 1.050 1.00 91.06 185 LYS A CA 1
ATOM 1508 C C . LYS A 1 185 ? 2.984 -3.826 1.785 1.00 91.06 185 LYS A C 1
ATOM 1510 O O . LYS A 1 185 ? 2.396 -4.699 1.149 1.00 91.06 185 LYS A O 1
ATOM 1515 N N . ALA A 1 186 ? 2.822 -3.674 3.099 1.00 90.69 186 ALA A N 1
ATOM 1516 C CA . ALA A 1 186 ? 1.922 -4.512 3.888 1.00 90.69 186 ALA A CA 1
ATOM 1517 C C . ALA A 1 186 ? 0.442 -4.301 3.516 1.00 90.69 186 ALA A C 1
ATOM 1519 O O . ALA A 1 186 ? -0.269 -5.283 3.316 1.00 90.69 186 ALA A O 1
ATOM 1520 N N . ILE A 1 187 ? -0.000 -3.051 3.325 1.00 93.44 187 ILE A N 1
ATOM 1521 C CA . ILE A 1 187 ? -1.348 -2.727 2.819 1.00 93.44 187 ILE A CA 1
ATOM 1522 C C . ILE A 1 187 ? -1.595 -3.433 1.484 1.00 93.44 187 ILE A C 1
ATOM 1524 O O . ILE A 1 187 ? -2.601 -4.114 1.298 1.00 93.44 187 ILE A O 1
ATOM 1528 N N . PHE A 1 188 ? -0.652 -3.324 0.551 1.00 93.19 188 PHE A N 1
ATOM 1529 C CA . PHE A 1 188 ? -0.767 -3.976 -0.743 1.00 93.19 188 PHE A CA 1
ATOM 1530 C C . PHE A 1 188 ? -0.760 -5.501 -0.656 1.00 93.19 188 PHE A C 1
ATOM 1532 O O . PHE A 1 188 ? -1.460 -6.140 -1.433 1.00 93.19 188 PHE A O 1
ATOM 1539 N N . LYS A 1 189 ? -0.016 -6.095 0.280 1.00 90.31 189 LYS A N 1
ATOM 1540 C CA . LYS A 1 189 ? -0.069 -7.539 0.535 1.00 90.31 189 LYS A CA 1
ATOM 1541 C C . LYS A 1 189 ? -1.443 -7.959 1.067 1.00 90.31 189 LYS A C 1
ATOM 1543 O O . LYS A 1 189 ? -1.953 -8.991 0.650 1.00 90.31 189 LYS A O 1
ATOM 1548 N N . ASN A 1 190 ? -2.064 -7.152 1.923 1.00 90.50 190 ASN A N 1
ATOM 1549 C CA . ASN A 1 190 ? -3.410 -7.424 2.431 1.00 90.50 190 ASN A CA 1
ATOM 1550 C C . ASN A 1 190 ? -4.483 -7.328 1.333 1.00 90.50 190 ASN A C 1
ATOM 1552 O O . ASN A 1 190 ? -5.422 -8.122 1.322 1.00 90.50 190 ASN A O 1
ATOM 1556 N N . LEU A 1 191 ? -4.337 -6.375 0.407 1.00 90.88 191 LEU A N 1
ATOM 1557 C CA . LEU A 1 191 ? -5.319 -6.095 -0.649 1.00 90.88 191 LEU A CA 1
ATOM 1558 C C . LEU A 1 191 ? -5.112 -6.925 -1.934 1.00 90.88 191 LEU A C 1
ATOM 1560 O O . LEU A 1 191 ? -6.080 -7.329 -2.573 1.00 90.88 191 LEU A O 1
ATOM 1564 N N . TYR A 1 192 ? -3.859 -7.159 -2.334 1.00 88.25 192 TYR A N 1
ATOM 1565 C CA . TYR A 1 192 ? -3.466 -7.655 -3.660 1.00 88.25 192 TYR A CA 1
ATOM 1566 C C . TYR A 1 192 ? -2.286 -8.646 -3.580 1.00 88.25 192 TYR A C 1
ATOM 1568 O O . TYR A 1 192 ? -1.258 -8.462 -4.234 1.00 88.25 192 TYR A O 1
ATOM 1576 N N . ALA A 1 193 ? -2.394 -9.695 -2.760 1.00 85.00 193 ALA A N 1
ATOM 1577 C CA . ALA A 1 193 ? -1.370 -10.743 -2.680 1.00 85.00 193 ALA A CA 1
ATOM 1578 C C . ALA A 1 193 ? -1.349 -11.681 -3.902 1.00 85.00 193 ALA A C 1
ATOM 1580 O O . ALA A 1 193 ? -2.353 -11.877 -4.592 1.00 85.00 193 ALA A O 1
ATOM 1581 N N . GLY A 1 194 ? -0.197 -12.326 -4.118 1.00 86.06 194 GLY A N 1
ATOM 1582 C CA . GLY A 1 194 ? -0.017 -13.341 -5.159 1.00 86.06 194 GLY A CA 1
ATOM 1583 C C . GLY A 1 194 ? -0.226 -12.754 -6.552 1.00 86.06 194 GLY A C 1
ATOM 1584 O O . GLY A 1 194 ? 0.210 -11.638 -6.825 1.00 86.06 194 GLY A O 1
ATOM 1585 N N . ASP A 1 195 ? -0.946 -13.461 -7.421 1.00 85.69 195 ASP A N 1
ATOM 1586 C CA . ASP A 1 195 ? -1.197 -13.003 -8.796 1.00 85.69 195 ASP A CA 1
ATOM 1587 C C . ASP A 1 195 ? -2.057 -11.729 -8.865 1.00 85.69 195 ASP A C 1
ATOM 1589 O O . ASP A 1 195 ? -2.005 -10.994 -9.850 1.00 85.69 195 ASP A O 1
ATOM 1593 N N . GLN A 1 196 ? -2.809 -11.398 -7.806 1.00 88.38 196 GLN A N 1
ATOM 1594 C CA . GLN A 1 196 ? -3.556 -10.136 -7.744 1.00 88.38 196 GLN A CA 1
ATOM 1595 C C . GLN A 1 196 ? -2.637 -8.913 -7.631 1.00 88.38 196 GLN A C 1
ATOM 1597 O O . GLN A 1 196 ? -3.075 -7.802 -7.934 1.00 88.38 196 GLN A O 1
ATOM 1602 N N . SER A 1 197 ? -1.360 -9.107 -7.276 1.00 90.00 197 SER A N 1
ATOM 1603 C CA . SER A 1 197 ? -0.354 -8.040 -7.234 1.00 90.00 197 SER A CA 1
ATOM 1604 C C . SER A 1 197 ? -0.129 -7.379 -8.596 1.00 90.00 197 SER A C 1
ATOM 1606 O O . SER A 1 197 ? 0.268 -6.216 -8.638 1.00 90.00 197 SER A O 1
ATOM 1608 N N . ILE A 1 198 ? -0.477 -8.055 -9.698 1.00 92.38 198 ILE A N 1
ATOM 1609 C CA . ILE A 1 198 ? -0.423 -7.511 -11.062 1.00 92.38 198 ILE A CA 1
ATOM 1610 C C . ILE A 1 198 ? -1.227 -6.211 -11.184 1.00 92.38 198 ILE A C 1
ATOM 1612 O O . ILE A 1 198 ? -0.792 -5.294 -11.873 1.00 92.38 198 ILE A O 1
ATOM 1616 N N . LYS A 1 199 ? -2.347 -6.070 -10.461 1.00 89.69 199 LYS A N 1
ATOM 1617 C CA . LYS A 1 199 ? -3.153 -4.833 -10.465 1.00 89.69 199 LYS A CA 1
ATOM 1618 C C . LYS A 1 199 ? -2.356 -3.613 -10.011 1.00 89.69 199 LYS A C 1
ATOM 1620 O O . LYS A 1 199 ? -2.587 -2.505 -10.483 1.00 89.69 199 LYS A O 1
ATOM 1625 N N . ARG A 1 200 ? -1.363 -3.809 -9.136 1.00 89.94 200 ARG A N 1
ATOM 1626 C CA . ARG A 1 200 ? -0.474 -2.729 -8.686 1.00 89.94 200 ARG A CA 1
ATOM 1627 C C . ARG A 1 200 ? 0.395 -2.177 -9.813 1.00 89.94 200 ARG A C 1
ATOM 1629 O O . ARG A 1 200 ? 0.827 -1.030 -9.721 1.00 89.94 200 ARG A O 1
ATOM 1636 N N . MET A 1 201 ? 0.657 -2.971 -10.852 1.00 90.75 201 MET A N 1
ATOM 1637 C CA . MET A 1 201 ? 1.594 -2.628 -11.923 1.00 90.75 201 MET A CA 1
ATOM 1638 C C . MET A 1 201 ? 1.056 -1.577 -12.889 1.00 90.75 201 MET A C 1
ATOM 1640 O O . MET A 1 201 ? 1.853 -0.904 -13.533 1.00 90.75 201 MET A O 1
ATOM 1644 N N . GLU A 1 202 ? -0.263 -1.385 -12.968 1.00 86.62 202 GLU A N 1
ATOM 1645 C CA . GLU A 1 202 ? -0.884 -0.419 -13.887 1.00 86.62 202 GLU A CA 1
ATOM 1646 C C . GLU A 1 202 ? -0.349 1.008 -13.695 1.00 86.62 202 GLU A C 1
ATOM 1648 O O . GLU A 1 202 ? -0.181 1.757 -14.657 1.00 86.62 202 GLU A O 1
ATOM 1653 N N . THR A 1 203 ? -0.023 1.365 -12.451 1.00 89.81 203 THR A N 1
ATOM 1654 C CA . THR A 1 203 ? 0.481 2.693 -12.069 1.00 89.81 203 THR A CA 1
ATOM 1655 C C . THR A 1 203 ? 1.859 2.645 -11.409 1.00 89.81 203 THR A C 1
ATOM 1657 O O . THR A 1 203 ? 2.322 3.658 -10.895 1.00 89.81 203 THR A O 1
ATOM 1660 N N . ALA A 1 204 ? 2.523 1.486 -11.403 1.00 92.75 204 ALA A N 1
ATOM 1661 C CA . ALA A 1 204 ? 3.828 1.328 -10.767 1.00 92.75 204 ALA A CA 1
ATOM 1662 C C . ALA A 1 204 ? 4.927 2.082 -11.532 1.00 92.75 204 ALA A C 1
ATOM 1664 O O . ALA A 1 204 ? 4.924 2.101 -12.769 1.00 92.75 204 ALA A O 1
ATOM 1665 N N . SER A 1 205 ? 5.876 2.657 -10.793 1.00 93.81 205 SER A N 1
ATOM 1666 C CA . SER A 1 205 ? 7.160 3.147 -11.305 1.00 93.81 205 SER A CA 1
ATOM 1667 C C . SER A 1 205 ? 8.106 1.985 -11.640 1.00 93.81 205 SER A C 1
ATOM 1669 O O . SER A 1 205 ? 7.794 0.821 -11.368 1.00 93.81 205 SER A O 1
ATOM 1671 N N . ILE A 1 206 ? 9.277 2.279 -12.220 1.00 94.50 206 ILE A N 1
ATOM 1672 C CA . ILE A 1 206 ? 10.318 1.265 -12.475 1.00 94.50 206 ILE A CA 1
ATOM 1673 C C . ILE A 1 206 ? 10.732 0.602 -11.154 1.00 94.50 206 ILE A C 1
ATOM 1675 O O . ILE A 1 206 ? 10.692 -0.623 -11.057 1.00 94.50 206 ILE A O 1
ATOM 1679 N N . ASN A 1 207 ? 11.022 1.400 -10.121 1.00 93.06 207 ASN A N 1
ATOM 1680 C CA . ASN A 1 207 ? 11.370 0.936 -8.774 1.00 93.06 207 ASN A CA 1
ATOM 1681 C C . ASN A 1 207 ? 10.314 -0.027 -8.199 1.00 93.06 207 ASN A C 1
ATOM 1683 O O . ASN A 1 207 ? 10.627 -1.164 -7.848 1.00 93.06 207 ASN A O 1
ATOM 1687 N N . VAL A 1 208 ? 9.038 0.385 -8.174 1.00 93.69 208 VAL A N 1
ATOM 1688 C CA . VAL A 1 208 ? 7.943 -0.458 -7.656 1.00 93.69 208 VAL A CA 1
ATOM 1689 C C . VAL A 1 208 ? 7.760 -1.723 -8.503 1.00 93.69 208 VAL A C 1
ATOM 1691 O O . VAL A 1 208 ? 7.476 -2.794 -7.967 1.00 93.69 208 VAL A O 1
ATOM 1694 N N . THR A 1 209 ? 7.940 -1.629 -9.823 1.00 95.94 209 THR A N 1
ATOM 1695 C CA . THR A 1 209 ? 7.839 -2.788 -10.721 1.00 95.94 209 THR A CA 1
ATOM 1696 C C . THR A 1 209 ? 8.936 -3.811 -10.428 1.00 95.94 209 THR A C 1
ATOM 1698 O O . THR A 1 209 ? 8.643 -5.002 -10.339 1.00 95.94 209 THR A O 1
ATOM 1701 N N . VAL A 1 210 ? 10.177 -3.365 -10.215 1.00 95.56 210 VAL A N 1
ATOM 1702 C CA . VAL A 1 210 ? 11.290 -4.248 -9.842 1.00 95.56 210 VAL A CA 1
ATOM 1703 C C . VAL A 1 210 ? 11.091 -4.847 -8.449 1.00 95.56 210 VAL A C 1
ATOM 1705 O O . VAL A 1 210 ? 11.319 -6.042 -8.263 1.00 95.56 210 VAL A O 1
ATOM 1708 N N . GLU A 1 211 ? 10.600 -4.066 -7.482 1.00 93.94 211 GLU A N 1
ATOM 1709 C CA . GLU A 1 211 ? 10.246 -4.581 -6.153 1.00 93.94 211 GLU A CA 1
ATOM 1710 C C . GLU A 1 211 ? 9.251 -5.750 -6.257 1.00 93.94 211 GLU A C 1
ATOM 1712 O O . GLU A 1 211 ? 9.474 -6.806 -5.664 1.00 93.94 211 GLU A O 1
ATOM 1717 N N . LEU A 1 212 ? 8.202 -5.607 -7.077 1.00 94.81 212 LEU A N 1
ATOM 1718 C CA . LEU A 1 212 ? 7.217 -6.665 -7.320 1.00 94.81 212 LEU A CA 1
ATOM 1719 C C . LEU A 1 212 ? 7.816 -7.900 -8.004 1.00 94.81 212 LEU A C 1
ATOM 1721 O O . LEU A 1 212 ? 7.440 -9.019 -7.656 1.00 94.81 212 LEU A O 1
ATOM 1725 N N . MET A 1 213 ? 8.745 -7.722 -8.950 1.00 95.88 213 MET A N 1
ATOM 1726 C CA . MET A 1 213 ? 9.449 -8.853 -9.570 1.00 95.88 213 MET A CA 1
ATOM 1727 C C . MET A 1 213 ? 10.215 -9.670 -8.533 1.00 95.88 213 MET A C 1
ATOM 1729 O O . MET A 1 213 ? 10.198 -10.897 -8.601 1.00 95.88 213 MET A O 1
ATOM 1733 N N . ASN A 1 214 ? 10.859 -8.998 -7.580 1.00 95.06 214 ASN A N 1
ATOM 1734 C CA . ASN A 1 214 ? 11.658 -9.643 -6.542 1.00 95.06 214 ASN A CA 1
ATOM 1735 C C . ASN A 1 214 ? 10.783 -10.315 -5.478 1.00 95.06 214 ASN A C 1
ATOM 1737 O O . ASN A 1 214 ? 11.076 -11.431 -5.062 1.00 95.06 214 ASN A O 1
ATOM 1741 N N . ASP A 1 215 ? 9.687 -9.673 -5.071 1.00 92.75 215 ASP A N 1
ATOM 1742 C CA . ASP A 1 215 ? 8.756 -10.224 -4.078 1.00 92.75 215 ASP A CA 1
ATOM 1743 C C . ASP A 1 215 ? 8.013 -11.475 -4.572 1.00 92.75 215 ASP A C 1
ATOM 1745 O O . ASP A 1 215 ? 7.612 -12.319 -3.770 1.00 92.75 215 ASP A O 1
ATOM 1749 N N . TYR A 1 216 ? 7.812 -11.584 -5.887 1.00 93.44 216 TYR A N 1
ATOM 1750 C CA . TYR A 1 216 ? 7.049 -12.653 -6.531 1.00 93.44 216 TYR A CA 1
ATOM 1751 C C . TYR A 1 216 ? 7.863 -13.341 -7.633 1.00 93.44 216 TYR A C 1
ATOM 1753 O O . TYR A 1 216 ? 7.344 -13.621 -8.720 1.00 93.44 216 TYR A O 1
ATOM 1761 N N . GLU A 1 217 ? 9.138 -13.633 -7.358 1.00 93.62 217 GLU A N 1
ATOM 1762 C CA . GLU A 1 217 ? 10.070 -14.244 -8.321 1.00 93.62 217 GLU A CA 1
ATOM 1763 C C . GLU A 1 217 ? 9.559 -15.565 -8.925 1.00 93.62 217 GLU A C 1
ATOM 1765 O O . GLU A 1 217 ? 9.876 -15.902 -10.066 1.00 93.62 217 GLU A O 1
ATOM 1770 N N . ASP A 1 218 ? 8.699 -16.273 -8.192 1.00 92.00 218 ASP A N 1
ATOM 1771 C CA . ASP A 1 218 ? 8.116 -17.557 -8.583 1.00 92.00 218 ASP A CA 1
ATOM 1772 C C . ASP A 1 218 ? 6.797 -17.461 -9.369 1.00 92.00 218 ASP A C 1
ATOM 1774 O O . ASP A 1 218 ? 6.321 -18.475 -9.883 1.00 92.00 218 ASP A O 1
ATOM 1778 N N . SER A 1 219 ? 6.189 -16.275 -9.501 1.00 92.81 219 SER A N 1
ATOM 1779 C CA . SER A 1 219 ? 4.924 -16.108 -10.235 1.00 92.81 219 SER A CA 1
ATOM 1780 C C . SER A 1 219 ? 5.168 -15.674 -11.682 1.00 92.81 219 SER A C 1
ATOM 1782 O O . SER A 1 219 ? 5.437 -14.505 -11.963 1.00 92.81 219 SER A O 1
ATOM 1784 N N . ALA A 1 220 ? 5.012 -16.607 -12.630 1.00 91.56 220 ALA A N 1
ATOM 1785 C CA . ALA A 1 220 ? 5.109 -16.310 -14.064 1.00 91.56 220 ALA A CA 1
ATOM 1786 C C . ALA A 1 220 ? 4.156 -15.182 -14.525 1.00 91.56 220 ALA A C 1
ATOM 1788 O O . ALA A 1 220 ? 4.612 -14.305 -15.264 1.00 91.56 220 ALA A O 1
ATOM 1789 N N . PRO A 1 221 ? 2.873 -15.135 -14.093 1.00 92.62 221 PRO A N 1
ATOM 1790 C CA . PRO A 1 221 ? 1.985 -14.014 -14.400 1.00 92.62 221 PRO A CA 1
ATOM 1791 C C . PRO A 1 221 ? 2.541 -12.657 -13.952 1.00 92.62 221 PRO A C 1
ATOM 1793 O O . PRO A 1 221 ? 2.487 -11.692 -14.718 1.00 92.62 221 PRO A O 1
ATOM 1796 N N . VAL A 1 222 ? 3.110 -12.589 -12.743 1.00 94.56 222 VAL A N 1
ATOM 1797 C CA . VAL A 1 222 ? 3.694 -11.357 -12.196 1.00 94.56 222 VAL A CA 1
ATOM 1798 C C . VAL A 1 222 ? 4.945 -10.960 -12.977 1.00 94.56 222 VAL A C 1
ATOM 1800 O O . VAL A 1 222 ? 5.052 -9.807 -13.389 1.00 94.56 222 VAL A O 1
ATOM 1803 N N . GLN A 1 223 ? 5.845 -11.904 -13.275 1.00 95.06 223 GLN A N 1
ATOM 1804 C CA . GLN A 1 223 ? 7.042 -11.619 -14.077 1.00 95.06 223 GLN A CA 1
ATOM 1805 C C . GLN A 1 223 ? 6.688 -11.103 -15.479 1.00 95.06 223 GLN A C 1
ATOM 1807 O O . GLN A 1 223 ? 7.246 -10.106 -15.938 1.00 95.06 223 GLN A O 1
ATOM 1812 N N . LEU A 1 224 ? 5.721 -11.733 -16.155 1.00 93.88 224 LEU A N 1
ATOM 1813 C CA . LEU A 1 224 ? 5.273 -11.300 -17.479 1.00 93.88 224 LEU A CA 1
ATOM 1814 C C . LEU A 1 224 ? 4.676 -9.886 -17.446 1.00 93.88 224 LEU A C 1
ATOM 1816 O O . LEU A 1 224 ? 4.986 -9.060 -18.309 1.00 93.88 224 LEU A O 1
ATOM 1820 N N . ALA A 1 225 ? 3.811 -9.604 -16.469 1.00 94.94 225 ALA A N 1
ATOM 1821 C CA . ALA A 1 225 ? 3.205 -8.288 -16.311 1.00 94.94 225 ALA A CA 1
ATOM 1822 C C . ALA A 1 225 ? 4.256 -7.212 -15.993 1.00 94.94 225 ALA A C 1
ATOM 1824 O O . ALA A 1 225 ? 4.214 -6.131 -16.583 1.00 94.94 225 ALA A O 1
ATOM 1825 N N . ALA A 1 226 ? 5.241 -7.531 -15.151 1.00 96.00 226 ALA A N 1
ATOM 1826 C CA . ALA A 1 226 ? 6.319 -6.618 -14.799 1.00 96.00 226 ALA A CA 1
ATOM 1827 C C . ALA A 1 226 ? 7.186 -6.259 -16.008 1.00 96.00 226 ALA A C 1
ATOM 1829 O O . ALA A 1 226 ? 7.419 -5.082 -16.265 1.00 96.00 226 ALA A O 1
ATOM 1830 N N . ILE A 1 227 ? 7.607 -7.246 -16.805 1.00 95.06 227 ILE A N 1
ATOM 1831 C CA . ILE A 1 227 ? 8.424 -7.003 -18.003 1.00 95.06 227 ILE A CA 1
ATOM 1832 C C . ILE A 1 227 ? 7.652 -6.147 -19.018 1.00 95.06 227 ILE A C 1
ATOM 1834 O O . ILE A 1 227 ? 8.210 -5.215 -19.597 1.00 95.06 227 ILE A O 1
ATOM 1838 N N . LYS A 1 228 ? 6.349 -6.405 -19.202 1.00 94.12 228 LYS A N 1
ATOM 1839 C CA . LYS A 1 228 ? 5.479 -5.559 -20.037 1.00 94.12 228 LYS A CA 1
ATOM 1840 C C . LYS A 1 228 ? 5.392 -4.128 -19.505 1.00 94.12 228 LYS A C 1
ATOM 1842 O O . LYS A 1 228 ? 5.446 -3.191 -20.299 1.00 94.12 228 LYS A O 1
ATOM 1847 N N . ARG A 1 229 ? 5.276 -3.958 -18.184 1.00 95.19 229 ARG A N 1
ATOM 1848 C CA . ARG A 1 229 ? 5.233 -2.641 -17.543 1.00 95.19 229 ARG A CA 1
ATOM 1849 C C . ARG A 1 229 ? 6.554 -1.892 -17.697 1.00 95.19 229 ARG A C 1
ATOM 1851 O O . ARG A 1 229 ? 6.522 -0.733 -18.087 1.00 95.19 229 ARG A O 1
ATOM 1858 N N . LEU A 1 230 ? 7.694 -2.545 -17.467 1.00 95.25 230 LEU A N 1
ATOM 1859 C CA . LEU A 1 230 ? 9.018 -1.958 -17.695 1.00 95.25 230 LEU A CA 1
ATOM 1860 C C . LEU A 1 230 ? 9.183 -1.517 -19.150 1.00 95.25 230 LEU A C 1
ATOM 1862 O O . LEU A 1 230 ? 9.637 -0.407 -19.399 1.00 95.25 230 LEU A O 1
ATOM 1866 N N . HIS A 1 231 ? 8.750 -2.343 -20.104 1.00 91.75 231 HIS A N 1
ATOM 1867 C CA . HIS A 1 231 ? 8.794 -1.990 -21.523 1.00 91.75 231 HIS A CA 1
ATOM 1868 C C . HIS A 1 231 ? 7.980 -0.738 -21.827 1.00 91.75 231 HIS A C 1
ATOM 1870 O O . HIS A 1 231 ? 8.495 0.180 -22.454 1.00 91.75 231 HIS A O 1
ATOM 1876 N N . PHE A 1 232 ? 6.746 -0.676 -21.326 1.00 92.12 232 PHE A N 1
ATOM 1877 C CA . PHE A 1 232 ? 5.912 0.512 -21.453 1.00 92.12 232 PHE A CA 1
ATOM 1878 C C . PHE A 1 232 ? 6.590 1.755 -20.855 1.00 92.12 232 PHE A C 1
ATOM 1880 O O . PHE A 1 232 ? 6.704 2.765 -21.536 1.00 92.12 232 PHE A O 1
ATOM 1887 N N . LEU A 1 233 ? 7.092 1.667 -19.619 1.00 92.19 233 LEU A N 1
ATOM 1888 C CA . LEU A 1 233 ? 7.720 2.794 -18.923 1.00 92.19 233 LEU A CA 1
ATOM 1889 C C . LEU A 1 233 ? 8.961 3.321 -19.646 1.00 92.19 233 LEU A C 1
ATOM 1891 O O . LEU A 1 233 ? 9.130 4.528 -19.744 1.00 92.19 233 LEU A O 1
ATOM 1895 N N . ILE A 1 234 ? 9.813 2.438 -20.171 1.00 90.00 234 ILE A N 1
ATOM 1896 C CA . ILE A 1 234 ? 10.998 2.850 -20.933 1.00 90.00 234 ILE A CA 1
ATOM 1897 C C . ILE A 1 234 ? 10.595 3.563 -22.223 1.00 90.00 234 ILE A C 1
ATOM 1899 O O . ILE A 1 234 ? 11.211 4.562 -22.572 1.00 90.00 234 ILE A O 1
ATOM 1903 N N . CYS A 1 235 ? 9.569 3.075 -22.926 1.00 87.12 235 CYS A N 1
ATOM 1904 C CA . CYS A 1 235 ? 9.095 3.709 -24.157 1.00 87.12 235 CYS A CA 1
ATOM 1905 C C . CYS A 1 235 ? 8.482 5.101 -23.933 1.00 87.12 235 CYS A C 1
ATOM 1907 O O . CYS A 1 235 ? 8.457 5.891 -24.872 1.00 87.12 235 CYS A O 1
ATOM 1909 N N . GLU A 1 236 ? 8.003 5.402 -22.724 1.00 89.81 236 GLU A N 1
ATOM 1910 C CA . GLU A 1 236 ? 7.500 6.732 -22.347 1.00 89.81 236 GLU A CA 1
ATOM 1911 C C . GLU A 1 236 ? 8.630 7.729 -22.026 1.00 89.81 236 GLU A C 1
ATOM 1913 O O . GLU A 1 236 ? 8.395 8.935 -21.980 1.00 89.81 236 GLU A O 1
ATOM 1918 N N . ILE A 1 237 ? 9.864 7.258 -21.804 1.00 87.69 237 ILE A N 1
ATOM 1919 C CA . ILE A 1 237 ? 11.015 8.126 -21.537 1.00 87.69 237 ILE A CA 1
ATOM 1920 C C . ILE A 1 237 ? 11.652 8.538 -22.870 1.00 87.69 237 ILE A C 1
ATOM 1922 O O . ILE A 1 237 ? 12.231 7.715 -23.576 1.00 87.69 237 ILE A O 1
ATOM 1926 N N . GLU A 1 238 ? 11.590 9.831 -23.200 1.00 84.94 238 GLU A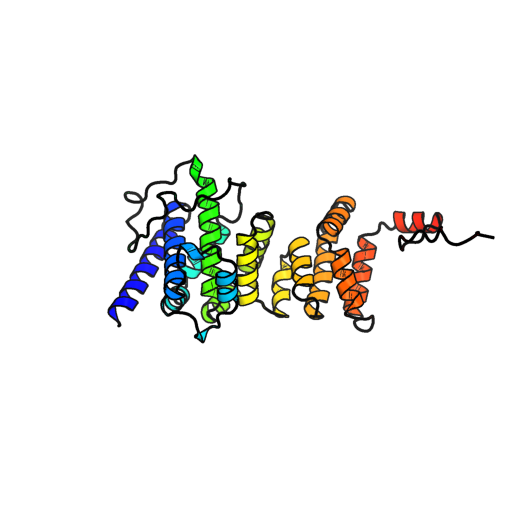 N 1
ATOM 1927 C CA . GLU A 1 238 ? 12.139 10.363 -24.459 1.00 84.94 238 GLU A CA 1
ATOM 1928 C C . GLU A 1 238 ? 13.675 10.258 -24.546 1.00 84.94 238 GLU A C 1
ATOM 1930 O O . GLU A 1 238 ? 14.226 10.008 -25.620 1.00 84.94 238 GLU A O 1
ATOM 1935 N N . ASP A 1 239 ? 14.381 10.439 -23.424 1.00 87.31 239 ASP A N 1
ATOM 1936 C CA . ASP A 1 239 ? 15.842 10.337 -23.360 1.00 87.31 239 ASP A CA 1
ATOM 1937 C C . ASP A 1 239 ? 16.288 8.905 -23.037 1.00 87.31 239 ASP A C 1
ATOM 1939 O O . ASP A 1 239 ? 16.232 8.449 -21.892 1.00 87.31 239 ASP A O 1
ATOM 1943 N N . LEU A 1 240 ? 16.817 8.214 -24.050 1.00 82.81 240 LEU A N 1
ATOM 1944 C CA . LEU A 1 240 ? 17.348 6.857 -23.917 1.00 82.81 240 LEU A CA 1
ATOM 1945 C C . LEU A 1 240 ? 18.447 6.744 -22.846 1.00 82.81 240 LEU A C 1
ATOM 1947 O O . LEU A 1 240 ? 18.535 5.720 -22.172 1.00 82.81 240 LEU A O 1
ATOM 1951 N N . THR A 1 241 ? 19.274 7.777 -22.661 1.00 85.44 241 THR A N 1
ATOM 1952 C CA . THR A 1 241 ? 20.343 7.766 -21.648 1.00 85.44 241 THR A CA 1
ATOM 1953 C C . THR A 1 241 ? 19.743 7.786 -20.248 1.00 85.44 241 THR A C 1
ATOM 1955 O O . THR A 1 241 ? 20.164 7.033 -19.369 1.00 85.44 241 THR A O 1
ATOM 1958 N N . HIS A 1 242 ? 18.720 8.617 -20.042 1.00 87.19 242 HIS A N 1
ATOM 1959 C CA . HIS A 1 242 ? 17.974 8.645 -18.792 1.00 87.19 242 HIS A CA 1
ATOM 1960 C C . HIS A 1 242 ? 17.252 7.314 -18.541 1.00 87.19 242 HIS A C 1
ATOM 1962 O O . HIS A 1 242 ? 17.370 6.767 -17.447 1.00 87.19 242 HIS A O 1
ATOM 1968 N N . ALA A 1 243 ? 16.602 6.741 -19.558 1.00 87.19 243 ALA A N 1
ATOM 1969 C CA . ALA A 1 243 ? 15.927 5.449 -19.445 1.00 87.19 243 ALA A CA 1
ATOM 1970 C C . ALA A 1 243 ? 16.891 4.308 -19.069 1.00 87.19 243 ALA A C 1
ATOM 1972 O O . ALA A 1 243 ? 16.580 3.478 -18.212 1.00 87.19 243 ALA A O 1
ATOM 1973 N N . GLN A 1 244 ? 18.085 4.282 -19.672 1.00 87.00 244 GLN A N 1
ATOM 1974 C CA . GLN A 1 244 ? 19.144 3.333 -19.322 1.00 87.00 244 GLN A CA 1
ATOM 1975 C C . GLN A 1 244 ? 19.594 3.503 -17.869 1.00 87.00 244 GLN A C 1
ATOM 1977 O O . GLN A 1 244 ? 19.711 2.511 -17.151 1.00 87.00 244 GLN A O 1
ATOM 1982 N N . ASN A 1 245 ? 19.808 4.743 -17.422 1.00 89.25 245 ASN A N 1
ATOM 1983 C CA . ASN A 1 245 ? 20.189 5.023 -16.041 1.00 89.25 245 ASN A CA 1
ATOM 1984 C C . ASN A 1 245 ? 19.115 4.554 -15.054 1.00 89.25 245 ASN A C 1
ATOM 1986 O O . ASN A 1 245 ? 19.447 3.847 -14.111 1.00 89.25 245 ASN A O 1
ATOM 1990 N N . GLU A 1 246 ? 17.837 4.850 -15.301 1.00 90.12 246 GLU A N 1
ATOM 1991 C CA . GLU A 1 246 ? 16.731 4.395 -14.447 1.00 90.12 246 GLU A CA 1
ATOM 1992 C C . GLU A 1 246 ? 16.689 2.865 -14.321 1.00 90.12 246 GLU A C 1
ATOM 1994 O O . GLU A 1 246 ? 16.535 2.321 -13.226 1.00 90.12 246 GLU A O 1
ATOM 1999 N N . ILE A 1 247 ? 16.872 2.149 -15.430 1.00 91.12 247 ILE A N 1
ATOM 2000 C CA . ILE A 1 247 ? 16.877 0.681 -15.451 1.00 91.12 247 ILE A CA 1
ATOM 2001 C C . ILE A 1 247 ? 18.071 0.091 -14.697 1.00 91.12 247 ILE A C 1
ATOM 2003 O O . ILE A 1 247 ? 17.923 -0.929 -14.018 1.00 91.12 247 ILE A O 1
ATOM 2007 N N . LEU A 1 248 ? 19.240 0.727 -14.790 1.00 89.25 248 LEU A N 1
ATOM 2008 C CA . LEU A 1 248 ? 20.448 0.302 -14.085 1.00 89.25 248 LEU A CA 1
ATOM 2009 C C . LEU A 1 248 ? 20.372 0.610 -12.587 1.00 89.25 248 LEU A C 1
ATOM 2011 O O . LEU A 1 248 ? 20.652 -0.269 -11.775 1.00 89.25 248 LEU A O 1
ATOM 2015 N N . THR A 1 249 ? 19.958 1.823 -12.215 1.00 91.56 249 THR A N 1
ATOM 2016 C CA . THR A 1 249 ? 19.842 2.265 -10.818 1.00 91.56 249 THR A CA 1
ATOM 2017 C C . THR A 1 249 ? 18.834 1.430 -10.034 1.00 91.56 249 THR A C 1
ATOM 2019 O O . THR A 1 249 ? 19.059 1.160 -8.859 1.00 91.56 249 THR A O 1
ATOM 2022 N N . ASN A 1 250 ? 17.754 0.985 -10.680 1.00 92.31 250 ASN A N 1
ATOM 2023 C CA . ASN A 1 250 ? 16.724 0.160 -10.049 1.00 92.31 250 ASN A CA 1
ATOM 2024 C C . ASN A 1 250 ? 16.970 -1.354 -10.183 1.00 92.31 250 ASN A C 1
ATOM 2026 O O . ASN A 1 250 ? 16.079 -2.130 -9.862 1.00 92.31 250 ASN A O 1
ATOM 2030 N N . GLU A 1 251 ? 18.131 -1.797 -10.678 1.00 93.94 251 GLU A N 1
ATOM 2031 C CA . GLU A 1 251 ? 18.474 -3.221 -10.845 1.00 93.94 251 GLU A CA 1
ATOM 2032 C C . GLU A 1 251 ? 17.454 -4.039 -11.675 1.00 93.94 251 GLU A C 1
ATOM 2034 O O . GLU A 1 251 ? 17.216 -5.239 -11.454 1.00 93.94 251 GLU A O 1
ATOM 2039 N N . ALA A 1 252 ? 16.818 -3.396 -12.658 1.00 94.00 252 ALA A N 1
ATOM 2040 C CA . ALA A 1 252 ? 15.799 -4.042 -13.478 1.00 94.00 252 ALA A CA 1
ATOM 2041 C C . ALA A 1 252 ? 16.400 -5.165 -14.340 1.00 94.00 252 ALA A C 1
ATOM 2043 O O . ALA A 1 252 ? 15.798 -6.233 -14.459 1.00 94.00 252 ALA A O 1
ATOM 2044 N N . ILE A 1 253 ? 17.615 -4.978 -14.874 1.00 92.19 253 ILE A N 1
ATOM 2045 C CA . ILE A 1 253 ? 18.309 -5.988 -15.698 1.00 92.19 253 ILE A CA 1
ATOM 2046 C C . ILE A 1 253 ? 18.550 -7.274 -14.901 1.00 92.19 253 ILE A C 1
ATOM 2048 O O . ILE A 1 253 ? 18.256 -8.365 -15.390 1.00 92.19 253 ILE A O 1
ATOM 2052 N N . GLN A 1 254 ? 19.039 -7.162 -13.662 1.00 93.69 254 GLN A N 1
ATOM 2053 C CA . GLN A 1 254 ? 19.271 -8.309 -12.783 1.00 93.69 254 GLN A CA 1
ATOM 2054 C C . GLN A 1 254 ? 17.960 -9.053 -12.506 1.00 93.69 254 GLN A C 1
ATOM 2056 O O . GLN A 1 254 ? 17.921 -10.284 -12.548 1.00 93.69 254 GLN A O 1
ATOM 2061 N N . SER A 1 255 ? 16.877 -8.311 -12.271 1.00 95.06 255 SER A N 1
ATOM 2062 C CA . SER A 1 255 ? 15.554 -8.874 -11.987 1.00 95.06 255 SER A CA 1
ATOM 2063 C C . SER A 1 255 ? 14.968 -9.611 -13.198 1.00 95.06 255 SER A C 1
ATOM 2065 O O . SER A 1 255 ? 14.477 -10.731 -13.060 1.00 95.06 255 SER A O 1
ATOM 2067 N N . ILE A 1 256 ? 15.120 -9.064 -14.408 1.00 93.88 256 ILE A N 1
ATOM 2068 C CA . ILE A 1 256 ? 14.738 -9.737 -15.661 1.00 93.88 256 ILE A CA 1
ATOM 2069 C C . ILE A 1 256 ? 15.601 -10.979 -15.902 1.00 93.88 256 ILE A C 1
ATOM 2071 O O . ILE A 1 256 ? 15.079 -12.027 -16.278 1.00 93.88 256 ILE A O 1
ATOM 2075 N N . GLY A 1 257 ? 16.909 -10.898 -15.647 1.00 91.81 257 GLY A N 1
ATOM 2076 C CA . GLY A 1 257 ? 17.815 -12.042 -15.753 1.00 91.81 257 GLY A CA 1
ATOM 2077 C C . GLY A 1 257 ? 17.414 -13.191 -14.824 1.00 91.81 257 GLY A C 1
ATOM 2078 O O . GLY A 1 257 ? 17.400 -14.350 -15.245 1.00 91.81 257 GLY A O 1
ATOM 2079 N N . ARG A 1 258 ? 17.011 -12.883 -13.581 1.00 93.56 258 ARG A N 1
ATOM 2080 C CA . ARG A 1 258 ? 16.436 -13.871 -12.652 1.00 93.56 258 ARG A CA 1
ATOM 2081 C C . ARG A 1 258 ? 15.160 -14.498 -13.215 1.00 93.56 258 ARG A C 1
ATOM 2083 O O . ARG A 1 258 ? 15.052 -15.724 -13.207 1.00 93.56 258 ARG A O 1
ATOM 2090 N N . ALA A 1 259 ? 14.247 -13.691 -13.759 1.00 93.19 259 ALA A N 1
ATOM 2091 C CA . ALA A 1 259 ? 13.013 -14.183 -14.371 1.00 93.19 259 ALA A CA 1
ATOM 2092 C C . ALA A 1 259 ? 13.284 -15.125 -15.559 1.00 93.19 259 ALA A C 1
ATOM 2094 O O . ALA A 1 259 ? 12.730 -16.221 -15.603 1.00 93.19 259 ALA A O 1
ATOM 2095 N N . LEU A 1 260 ? 14.185 -14.759 -16.477 1.00 91.81 260 LEU A N 1
ATOM 2096 C CA . LEU A 1 260 ? 14.564 -15.594 -17.628 1.00 91.81 260 LEU A CA 1
ATOM 2097 C C . LEU A 1 260 ? 15.266 -16.892 -17.216 1.00 91.81 260 LEU A C 1
ATOM 2099 O O . LEU A 1 260 ? 15.058 -17.938 -17.825 1.00 91.81 260 LEU A O 1
ATOM 2103 N N . LYS A 1 261 ? 16.083 -16.852 -16.158 1.00 90.75 261 LYS A N 1
ATOM 2104 C CA . LYS A 1 261 ? 16.708 -18.056 -15.597 1.00 90.75 261 LYS A CA 1
ATOM 2105 C C . LYS A 1 261 ? 15.673 -18.998 -14.976 1.00 90.75 261 LYS A C 1
ATOM 2107 O O . LYS A 1 261 ? 15.846 -20.215 -15.025 1.00 90.75 261 LYS A O 1
ATOM 2112 N N . ARG A 1 262 ? 14.633 -18.444 -14.349 1.00 90.06 262 ARG A N 1
ATOM 2113 C CA . ARG A 1 262 ? 13.575 -19.201 -13.666 1.00 90.06 262 ARG A CA 1
ATOM 2114 C C . ARG A 1 262 ? 12.575 -19.801 -14.651 1.00 90.06 262 ARG A C 1
ATOM 2116 O O . ARG A 1 262 ? 12.203 -20.963 -14.497 1.00 90.06 262 ARG A O 1
ATOM 2123 N N . PHE A 1 263 ? 12.163 -19.023 -15.649 1.00 87.31 263 PHE A N 1
ATOM 2124 C CA . PHE A 1 263 ? 11.177 -19.399 -16.655 1.00 87.31 263 PHE A CA 1
ATOM 2125 C C . PHE A 1 263 ? 11.876 -19.603 -18.003 1.00 87.31 263 PHE A C 1
ATOM 2127 O O . PHE A 1 263 ? 12.150 -18.622 -18.696 1.00 87.31 263 PHE A O 1
ATOM 2134 N N . PRO A 1 264 ? 12.188 -20.859 -18.379 1.00 74.12 264 PRO A N 1
ATOM 2135 C CA . PRO A 1 264 ? 12.914 -21.148 -19.611 1.00 74.12 264 PRO A CA 1
ATOM 2136 C C . PRO A 1 264 ? 12.093 -20.764 -20.849 1.00 74.12 264 PRO A C 1
ATOM 2138 O O . PRO A 1 264 ? 10.892 -20.516 -20.753 1.00 74.12 264 PRO A O 1
ATOM 2141 N N . GLU A 1 265 ? 12.727 -20.789 -22.024 1.00 61.44 265 GLU A N 1
ATOM 2142 C CA . GLU A 1 265 ? 12.181 -20.369 -23.333 1.00 61.44 265 GLU A CA 1
ATOM 2143 C C . GLU A 1 265 ? 10.802 -20.955 -23.695 1.00 61.44 265 GLU A C 1
ATOM 2145 O O . GLU A 1 265 ? 10.077 -20.389 -24.512 1.00 61.44 265 GLU A O 1
ATOM 2150 N N . THR A 1 266 ? 10.393 -22.058 -23.060 1.00 59.09 266 THR A N 1
ATOM 2151 C CA . THR A 1 266 ? 9.036 -22.615 -23.173 1.00 59.09 266 THR A CA 1
ATOM 2152 C C . THR A 1 266 ? 7.949 -21.658 -22.668 1.00 59.09 266 THR A C 1
ATOM 2154 O O . THR A 1 266 ? 6.798 -21.772 -23.081 1.00 59.09 266 THR A O 1
ATOM 2157 N N . TYR A 1 267 ? 8.299 -20.685 -21.821 1.00 75.62 267 TYR A N 1
ATOM 2158 C CA . TYR A 1 267 ? 7.481 -19.515 -21.495 1.00 75.62 267 TYR A CA 1
ATOM 2159 C C . TYR A 1 267 ? 7.757 -18.396 -22.504 1.00 75.62 267 TYR A C 1
ATOM 2161 O O . TYR A 1 267 ? 8.304 -17.342 -22.169 1.00 75.62 267 TYR A O 1
ATOM 2169 N N . PHE A 1 268 ? 7.365 -18.656 -23.754 1.00 83.00 268 PHE A N 1
ATOM 2170 C CA . PHE A 1 268 ? 7.644 -17.805 -24.914 1.00 83.00 268 PHE A CA 1
ATOM 2171 C C . PHE A 1 268 ? 7.327 -16.326 -24.667 1.00 83.00 268 PHE A C 1
ATOM 2173 O O . PHE A 1 268 ? 8.095 -15.459 -25.069 1.00 83.00 268 PHE A O 1
ATOM 2180 N N . ASP A 1 269 ? 6.234 -16.030 -23.962 1.00 86.19 269 ASP A N 1
ATOM 2181 C CA . ASP A 1 269 ? 5.820 -14.654 -23.700 1.00 86.19 269 ASP A CA 1
ATOM 2182 C C . ASP A 1 269 ? 6.834 -13.882 -22.843 1.00 86.19 269 ASP A C 1
ATOM 2184 O O . ASP A 1 269 ? 7.172 -12.747 -23.177 1.00 86.19 269 ASP A O 1
ATOM 2188 N N . ILE A 1 270 ? 7.356 -14.483 -21.766 1.00 88.88 270 ILE A N 1
ATOM 2189 C CA . ILE A 1 270 ? 8.352 -13.835 -20.895 1.00 88.88 270 ILE A CA 1
ATOM 2190 C C . ILE A 1 270 ? 9.622 -13.555 -21.698 1.00 88.88 270 ILE A C 1
ATOM 2192 O O . ILE A 1 270 ? 10.123 -12.429 -21.691 1.00 88.88 270 ILE A O 1
ATOM 2196 N N . TYR A 1 271 ? 10.093 -14.557 -22.443 1.00 89.25 271 TYR A N 1
ATOM 2197 C CA . TYR A 1 271 ? 11.278 -14.437 -23.283 1.00 89.25 271 TYR A CA 1
ATOM 2198 C C . TYR A 1 271 ? 11.108 -13.352 -24.357 1.00 89.25 271 TYR A C 1
ATOM 2200 O O . TYR A 1 271 ? 11.900 -12.414 -24.434 1.00 89.25 271 TYR A O 1
ATOM 2208 N N . ALA A 1 272 ? 10.027 -13.413 -25.139 1.00 88.06 272 ALA A N 1
ATOM 2209 C CA . ALA A 1 272 ? 9.762 -12.468 -26.218 1.00 88.06 272 ALA A CA 1
ATOM 2210 C C . ALA A 1 272 ? 9.631 -11.024 -25.710 1.00 88.06 272 ALA A C 1
ATOM 2212 O O . ALA A 1 272 ? 10.136 -10.097 -26.349 1.00 88.06 272 ALA A O 1
ATOM 2213 N N . HIS A 1 273 ? 8.975 -10.811 -24.566 1.00 90.19 273 HIS A N 1
ATOM 2214 C CA . HIS A 1 273 ? 8.847 -9.479 -23.978 1.00 90.19 273 HIS A CA 1
ATOM 2215 C C . HIS A 1 273 ? 10.166 -8.958 -23.394 1.00 90.19 273 HIS A C 1
ATOM 2217 O O . HIS A 1 273 ? 10.451 -7.771 -23.556 1.00 90.19 273 HIS A O 1
ATOM 2223 N N . ALA A 1 274 ? 10.996 -9.819 -22.801 1.00 91.12 274 ALA A N 1
ATOM 2224 C CA . ALA A 1 274 ? 12.330 -9.432 -22.346 1.00 91.12 274 ALA A CA 1
ATOM 2225 C C . ALA A 1 274 ? 13.242 -9.052 -23.525 1.00 91.12 274 ALA A C 1
ATOM 2227 O O . ALA A 1 274 ? 13.907 -8.021 -23.479 1.00 91.12 274 ALA A O 1
ATOM 2228 N N . CYS A 1 275 ? 13.217 -9.813 -24.624 1.00 88.44 275 CYS A N 1
ATOM 2229 C CA . CYS A 1 275 ? 13.969 -9.466 -25.832 1.00 88.44 275 CYS A CA 1
ATOM 2230 C C . CYS A 1 275 ? 13.540 -8.110 -26.405 1.00 88.44 275 CYS A C 1
ATOM 2232 O O . CYS A 1 275 ? 14.394 -7.295 -26.739 1.00 88.44 275 CYS A O 1
ATOM 2234 N N . ARG A 1 276 ? 12.229 -7.834 -26.484 1.00 86.94 276 ARG A N 1
ATOM 2235 C CA . ARG A 1 276 ? 11.722 -6.525 -26.940 1.00 86.94 276 ARG A CA 1
ATOM 2236 C C . ARG A 1 276 ? 12.236 -5.385 -26.067 1.00 86.94 276 ARG A C 1
ATOM 2238 O O . ARG A 1 276 ? 12.696 -4.383 -26.599 1.00 86.94 276 ARG A O 1
ATOM 2245 N N . LEU A 1 277 ? 12.206 -5.568 -24.748 1.00 88.44 277 LEU A N 1
ATOM 2246 C CA . LEU A 1 277 ? 12.734 -4.597 -23.798 1.00 88.44 277 LEU A CA 1
ATOM 2247 C C . LEU A 1 277 ? 14.222 -4.305 -24.044 1.00 88.44 277 LEU A C 1
ATOM 2249 O O . LEU A 1 277 ? 14.616 -3.143 -24.119 1.00 88.44 277 LEU A O 1
ATOM 2253 N N . PHE A 1 278 ? 15.042 -5.346 -24.202 1.00 87.88 278 PHE A N 1
ATOM 2254 C CA . PHE A 1 278 ? 16.474 -5.177 -24.451 1.00 87.88 278 PHE A CA 1
ATOM 2255 C C . PHE A 1 278 ? 16.760 -4.514 -25.801 1.00 87.88 278 PHE A C 1
ATOM 2257 O O . PHE A 1 278 ? 17.641 -3.666 -25.876 1.00 87.88 278 PHE A O 1
ATOM 2264 N N . VAL A 1 279 ? 15.982 -4.817 -26.843 1.00 83.50 279 VAL A N 1
ATOM 2265 C CA . VAL A 1 279 ? 16.098 -4.131 -28.141 1.00 83.50 279 VAL A CA 1
ATOM 2266 C C . VAL A 1 279 ? 15.800 -2.635 -28.018 1.00 83.50 279 VAL A C 1
ATOM 2268 O O . VAL A 1 279 ? 16.469 -1.840 -28.665 1.00 83.50 279 VAL A O 1
ATOM 2271 N N . VAL A 1 280 ? 14.838 -2.230 -27.182 1.00 81.12 280 VAL A N 1
ATOM 2272 C CA . VAL A 1 280 ? 14.563 -0.802 -26.932 1.00 81.12 280 VAL A CA 1
ATOM 2273 C C . VAL A 1 280 ? 15.716 -0.135 -26.179 1.00 81.12 280 VAL A C 1
ATOM 2275 O O . VAL A 1 280 ? 16.086 0.995 -26.485 1.00 81.12 280 VAL A O 1
ATOM 2278 N N . LEU A 1 281 ? 16.304 -0.834 -25.207 1.00 79.88 281 LEU A N 1
ATOM 2279 C CA . LEU A 1 281 ? 17.396 -0.306 -24.388 1.00 79.88 281 LEU A CA 1
ATOM 2280 C C . LEU A 1 281 ? 18.717 -0.159 -25.144 1.00 79.88 281 LEU A C 1
ATOM 2282 O O . LEU A 1 281 ? 19.549 0.665 -24.757 1.00 79.88 281 LEU A O 1
ATOM 2286 N N . ILE A 1 282 ? 18.933 -0.936 -26.202 1.00 75.81 282 ILE A N 1
ATOM 2287 C CA . ILE A 1 282 ? 20.163 -0.883 -26.985 1.00 75.81 282 ILE A CA 1
ATOM 2288 C C . ILE A 1 282 ? 19.897 -0.098 -28.273 1.00 75.81 282 ILE A C 1
ATOM 2290 O O . ILE A 1 282 ? 19.133 -0.518 -29.134 1.00 75.81 282 ILE A O 1
ATOM 2294 N N . SER A 1 283 ? 20.563 1.051 -28.432 1.00 64.75 283 SER A N 1
ATOM 2295 C CA . SER A 1 283 ? 20.456 1.848 -29.660 1.00 64.75 283 SER A CA 1
ATOM 2296 C C . SER A 1 283 ? 20.807 0.999 -30.895 1.00 64.75 283 SER A C 1
ATOM 2298 O O . SER A 1 283 ? 21.890 0.409 -30.920 1.00 64.75 283 SER A O 1
ATOM 2300 N N . PRO A 1 284 ? 19.976 0.986 -31.957 1.00 64.06 284 PRO A N 1
ATOM 2301 C CA . PRO A 1 284 ? 20.294 0.280 -33.201 1.00 64.06 284 PRO A CA 1
ATOM 2302 C C . PRO A 1 284 ? 21.625 0.721 -33.820 1.00 64.06 284 PRO A C 1
ATOM 2304 O O . PRO A 1 284 ? 22.342 -0.087 -34.402 1.00 64.06 284 PRO A O 1
ATOM 2307 N N . ASN A 1 285 ? 21.990 1.997 -33.648 1.00 63.28 285 ASN A N 1
ATOM 2308 C CA . ASN A 1 285 ? 23.278 2.525 -34.098 1.00 63.28 285 ASN A CA 1
ATOM 2309 C C . ASN A 1 285 ? 24.439 1.973 -33.267 1.00 63.28 285 ASN A C 1
ATOM 2311 O O . ASN A 1 285 ? 25.518 1.758 -33.804 1.00 63.28 285 ASN A O 1
ATOM 2315 N N . ARG A 1 286 ? 24.222 1.728 -31.971 1.00 64.25 286 ARG A N 1
ATOM 2316 C CA . ARG A 1 286 ? 25.220 1.105 -31.100 1.00 64.25 286 ARG A CA 1
ATOM 2317 C C . ARG A 1 286 ? 25.414 -0.367 -31.454 1.00 64.25 286 ARG A C 1
ATOM 2319 O O . ARG A 1 286 ? 26.549 -0.753 -31.660 1.00 64.25 286 ARG A O 1
ATOM 2326 N N . LEU A 1 287 ? 24.333 -1.134 -31.639 1.00 63.75 287 LEU A N 1
ATOM 2327 C CA . LEU A 1 287 ? 24.415 -2.529 -32.108 1.00 63.75 287 LEU A CA 1
ATOM 2328 C C . LEU A 1 287 ? 25.196 -2.634 -33.416 1.00 63.75 287 LEU A C 1
ATOM 2330 O O . LEU A 1 287 ? 26.112 -3.438 -33.526 1.00 63.75 287 LEU A O 1
ATOM 2334 N N . LYS A 1 288 ? 24.870 -1.766 -34.379 1.00 65.38 288 LYS A N 1
ATOM 2335 C CA . LYS A 1 288 ? 25.548 -1.730 -35.673 1.00 65.38 288 LYS A CA 1
ATOM 2336 C C . LYS A 1 288 ? 27.031 -1.368 -35.546 1.00 65.38 288 LYS A C 1
ATOM 2338 O O . LYS A 1 288 ? 27.859 -2.003 -36.184 1.00 65.38 288 LYS A O 1
ATOM 2343 N N . ASN A 1 289 ? 27.367 -0.373 -34.728 1.00 63.69 289 ASN A N 1
ATOM 2344 C CA . ASN A 1 289 ? 28.758 0.018 -34.506 1.00 63.69 289 ASN A CA 1
ATOM 2345 C C . ASN A 1 289 ? 29.550 -1.069 -33.763 1.00 63.69 289 ASN A C 1
ATOM 2347 O O . ASN A 1 289 ? 30.702 -1.307 -34.109 1.00 63.69 289 ASN A O 1
ATOM 2351 N N . ASP A 1 290 ? 28.950 -1.730 -32.771 1.00 66.19 290 ASP A N 1
ATOM 2352 C CA . ASP A 1 290 ? 29.584 -2.799 -31.992 1.00 66.19 290 ASP A CA 1
ATOM 2353 C C . ASP A 1 290 ? 29.819 -4.047 -32.874 1.00 66.19 290 ASP A C 1
ATOM 2355 O O . ASP A 1 290 ? 30.910 -4.621 -32.838 1.00 66.19 290 ASP A O 1
ATOM 2359 N N . ASP A 1 291 ? 28.866 -4.384 -33.758 1.00 67.31 291 ASP A N 1
ATOM 2360 C CA . ASP A 1 291 ? 29.016 -5.416 -34.799 1.00 67.31 291 ASP A CA 1
ATOM 2361 C C . ASP A 1 291 ? 30.134 -5.071 -35.797 1.00 67.31 291 ASP A C 1
ATOM 2363 O O . ASP A 1 291 ? 30.974 -5.914 -36.119 1.00 67.31 291 ASP A O 1
ATOM 2367 N N . GLU A 1 292 ? 30.176 -3.825 -36.282 1.00 75.31 292 GLU A N 1
ATOM 2368 C CA . GLU A 1 292 ? 31.214 -3.342 -37.204 1.00 75.31 292 GLU A CA 1
ATOM 2369 C C . GLU A 1 292 ? 32.609 -3.306 -36.550 1.00 75.31 292 GLU A C 1
ATOM 2371 O O . GLU A 1 292 ? 33.619 -3.461 -37.238 1.00 75.31 292 GLU A O 1
ATOM 2376 N N . MET A 1 293 ? 32.671 -3.140 -35.226 1.00 71.62 293 MET A N 1
ATOM 2377 C CA . MET A 1 293 ? 33.903 -3.119 -34.428 1.00 71.62 293 MET A CA 1
ATOM 2378 C C . MET A 1 293 ? 34.310 -4.506 -33.901 1.00 71.62 293 MET A C 1
ATOM 2380 O O . MET A 1 293 ? 35.390 -4.640 -33.325 1.00 71.62 293 MET A O 1
ATOM 2384 N N . GLY A 1 294 ? 33.483 -5.540 -34.095 1.00 65.56 294 GLY A N 1
ATOM 2385 C CA . GLY A 1 294 ? 33.748 -6.900 -33.618 1.00 65.56 294 GLY A CA 1
ATOM 2386 C C . GLY A 1 294 ? 33.775 -7.034 -32.091 1.00 65.56 294 GLY A C 1
ATOM 2387 O O . GLY A 1 294 ? 34.466 -7.912 -31.571 1.00 65.56 294 GLY A O 1
ATOM 2388 N N . VAL A 1 295 ? 33.067 -6.158 -31.370 1.00 60.59 295 VAL A N 1
ATOM 2389 C CA . VAL A 1 295 ? 32.993 -6.188 -29.904 1.00 60.59 295 VAL A CA 1
ATOM 2390 C C . VAL A 1 295 ? 31.904 -7.185 -29.485 1.00 60.59 295 VAL A C 1
ATOM 2392 O O . VAL A 1 295 ? 30.762 -7.036 -29.918 1.00 60.59 295 VAL A O 1
ATOM 2395 N N . PRO A 1 296 ? 32.209 -8.206 -28.660 1.00 55.56 296 PRO A N 1
ATOM 2396 C CA . PRO A 1 296 ? 31.194 -9.140 -28.184 1.00 55.56 296 PRO A CA 1
ATOM 2397 C C . PRO A 1 296 ? 30.162 -8.424 -27.298 1.00 55.56 296 PRO A C 1
ATOM 2399 O O . PRO A 1 296 ? 30.512 -7.734 -26.337 1.00 55.56 296 PRO A O 1
ATOM 2402 N N . HIS A 1 297 ? 28.877 -8.610 -27.618 1.00 52.47 297 HIS A N 1
ATOM 2403 C CA . HIS A 1 297 ? 27.727 -7.973 -26.949 1.00 52.47 297 HIS A CA 1
ATOM 2404 C C . HIS A 1 297 ? 27.522 -8.427 -25.493 1.00 52.47 297 HIS A C 1
ATOM 2406 O O . HIS A 1 297 ? 26.703 -7.877 -24.761 1.00 52.47 297 HIS A O 1
ATOM 2412 N N . ASP A 1 298 ? 28.264 -9.444 -25.075 1.00 44.78 298 ASP A N 1
ATOM 2413 C CA . ASP A 1 298 ? 28.167 -10.172 -23.817 1.00 44.78 298 ASP A CA 1
ATOM 2414 C C . ASP A 1 298 ? 29.155 -9.684 -22.738 1.00 44.78 298 ASP A C 1
ATOM 2416 O O . ASP A 1 298 ? 29.158 -10.204 -21.624 1.00 44.78 298 ASP A O 1
ATOM 2420 N N . GLY A 1 299 ? 29.943 -8.633 -23.005 1.00 38.34 299 GLY A N 1
ATOM 2421 C CA . GLY A 1 299 ? 30.703 -7.899 -21.980 1.00 38.34 299 GLY A CA 1
ATOM 2422 C C . GLY A 1 299 ? 31.784 -8.703 -21.244 1.00 38.34 299 GLY A C 1
ATOM 2423 O O . GLY A 1 299 ? 32.358 -8.212 -20.271 1.00 38.34 299 GLY A O 1
ATOM 2424 N N . ILE A 1 300 ? 32.087 -9.922 -21.691 1.00 33.72 300 ILE A N 1
ATOM 2425 C CA . ILE A 1 300 ? 33.220 -10.699 -21.200 1.00 33.72 300 ILE A CA 1
ATOM 2426 C C . ILE A 1 300 ? 34.364 -10.479 -22.184 1.00 33.72 300 ILE A C 1
ATOM 2428 O O . ILE A 1 300 ? 34.383 -11.052 -23.272 1.00 33.72 300 ILE A O 1
ATOM 2432 N N . ASP A 1 301 ? 35.339 -9.665 -21.781 1.00 39.75 301 ASP A N 1
ATOM 2433 C CA . ASP A 1 301 ? 36.662 -9.646 -22.403 1.00 39.75 301 ASP A CA 1
ATOM 2434 C C . ASP A 1 301 ? 37.294 -11.037 -22.240 1.00 39.75 301 ASP A C 1
ATOM 2436 O O . ASP A 1 301 ? 38.015 -11.322 -21.280 1.00 39.75 301 ASP A O 1
ATOM 2440 N N . VAL A 1 302 ? 37.049 -11.931 -23.200 1.00 37.81 302 VAL A N 1
ATOM 2441 C CA . VAL A 1 302 ? 37.796 -13.187 -23.360 1.00 37.81 302 VAL A CA 1
ATOM 2442 C C . VAL A 1 302 ? 39.155 -12.859 -23.988 1.00 37.81 302 VAL A C 1
ATOM 2444 O O . VAL A 1 302 ? 39.527 -13.335 -25.055 1.00 37.81 302 VAL A O 1
ATOM 2447 N N . ALA A 1 303 ? 39.912 -11.992 -23.325 1.00 39.38 303 ALA A N 1
ATOM 2448 C CA . ALA A 1 303 ? 41.261 -11.608 -23.703 1.00 39.38 303 ALA A CA 1
ATOM 2449 C C . ALA A 1 303 ? 42.205 -11.901 -22.538 1.00 39.38 303 ALA A C 1
ATOM 2451 O O . ALA A 1 303 ? 42.853 -10.998 -22.018 1.00 39.38 303 ALA A O 1
ATOM 2452 N N . LYS A 1 304 ? 42.251 -13.163 -22.088 1.00 41.44 304 LYS A N 1
ATOM 2453 C CA . LYS A 1 304 ? 43.299 -13.669 -21.184 1.00 41.44 304 LYS A CA 1
ATOM 2454 C C . LYS A 1 304 ? 43.301 -15.194 -21.081 1.00 41.44 304 LYS A C 1
ATOM 2456 O O . LYS A 1 304 ? 43.216 -15.751 -20.001 1.00 41.44 304 LYS A O 1
ATOM 2461 N N . GLU A 1 305 ? 43.446 -15.881 -22.206 1.00 37.34 305 GLU A N 1
ATOM 2462 C CA . GLU A 1 305 ? 43.958 -17.254 -22.171 1.00 37.34 305 GLU A CA 1
ATOM 2463 C C . GLU A 1 305 ? 44.586 -17.609 -23.516 1.00 37.34 305 GLU A C 1
ATOM 2465 O O . GLU A 1 305 ? 43.972 -18.201 -24.398 1.00 37.34 305 GLU A O 1
ATOM 2470 N N . LYS A 1 306 ? 45.828 -17.164 -23.700 1.00 40.66 306 LYS A N 1
ATOM 2471 C CA . LYS A 1 306 ? 46.816 -17.819 -24.558 1.00 40.66 306 LYS A CA 1
ATOM 2472 C C . LYS A 1 306 ? 48.192 -17.265 -24.214 1.00 40.66 306 LYS A C 1
ATOM 2474 O O . LYS A 1 306 ? 48.331 -16.069 -23.999 1.00 40.66 306 LYS A O 1
ATOM 2479 N N . THR A 1 307 ? 49.152 -18.185 -24.195 1.00 36.94 307 THR A N 1
ATOM 2480 C CA . THR A 1 307 ? 50.600 -18.036 -23.988 1.00 36.94 307 THR A CA 1
ATOM 2481 C C . THR A 1 307 ? 51.078 -17.914 -22.541 1.00 36.94 307 THR A C 1
ATOM 2483 O O . THR A 1 307 ? 51.448 -16.841 -22.076 1.00 36.94 307 THR A O 1
ATOM 2486 N N . HIS A 1 308 ? 51.169 -19.068 -21.880 1.00 35.44 308 HIS A N 1
ATOM 2487 C CA . HIS A 1 308 ? 52.421 -19.450 -21.230 1.00 35.44 308 HIS A CA 1
ATOM 2488 C C . HIS A 1 308 ? 52.856 -20.805 -21.799 1.00 35.44 308 HIS A C 1
ATOM 2490 O O . HIS A 1 308 ? 52.342 -21.846 -21.393 1.00 35.44 308 HIS A O 1
ATOM 2496 N N . ASP A 1 309 ? 53.731 -20.726 -22.804 1.00 38.56 309 ASP A N 1
ATOM 2497 C CA . ASP A 1 309 ? 54.851 -21.663 -22.934 1.00 38.56 309 ASP A CA 1
ATOM 2498 C C . ASP A 1 309 ? 55.890 -21.333 -21.846 1.00 38.56 309 ASP A C 1
ATOM 2500 O O . ASP A 1 309 ? 56.005 -20.127 -21.497 1.00 38.56 309 ASP A O 1
#

Organism: NCBI:txid74557

Secondary structure (DSSP, 8-state):
-HHHHHHHHHHHHHHHHHHHH-TT-HHHHHHHHHHHHHHHHHHTT--GGGTT-HHHHHHHTT--GGG--HHHHHHHT-HHHHHHHHHHHHHS------PPP-TTSGGG---SSPPPTTTSSPPPPGGGHHHHHHHHHHHHHHHHHHHTTSHHHHHHHHT-TTHHHHHHHHHHH-TT-HHHHHHHHHHHHHHS-GGGGGGGGGG--HHHHHHHHHHTTT-HHHHHHHHHHHHHHHHH-S-HHHHHHHHHHTTHHHHHHHHHHHS-TTSHHHHHHHHHHHHHHS-HHHHHHHHHHT--TT-----------

Foldseek 3Di:
DVVVLVLLLVQLVQLLVQCVVCVPALQSLLLNLLQLLVLQCVQVVHDPVCPPPPVVVVVLLVDAQVNGGPSLVSCLVDVSSLVSLLSLLLNLLAADDDDDDDPDDPSNDHDSHDDDPDPPTDGDDPNCVRVSSVSSNLSSLSSLLNSLSHPSSLVSLVPPPCSLLSLQSSCVNCVPDPSSVSSSVSSCCSNQNDLSNLSSLVNHDLLRLLVQLVVHVPHPSSLLSSLVSLQVNLVPDPDLVVNLVSCVVSVVVVSLVSSCVNDDCVSVSSVVSNVSSVVSSQPPVNVVVCVVVVPDPPPDPPPPDDDDD

Radius of gyration: 24.24 Å; chains: 1; bounding box: 78×50×65 Å

InterPro domains:
  IPR016024 Armadillo-type fold [SSF48371] (81-282)